Protein AF-A0A6I9ZEI2-F1 (afdb_monomer_lite)

pLDDT: mean 73.48, std 27.02, range [23.67, 98.25]

Foldseek 3Di:
DAAAPQPRDDDDQVPQLFRDDPPPFFQHKHGLVRCVLLVLVQLLLQPFFDDGDDPDDDDDDDDDDDDDDDDDDDDDDDDDDDDDDDDDDDDDDDDDDDDDDDDDDDDDDDDDPDPDPPPDFVSVVSVVDDGDDDSGMTTGHPPSLVVHGDDPVRCVVCVVSVNNCSNDNCPGPVNVVVVVVVVCVVVDPDVVVVVLVVDDPVVSVVVVVVVVVCVVQVVVQVVVCVVVVHDDDPVSVVVSVVVVVVVVCVVVVVPPDDDD

InterPro domains:
  IPR011011 Zinc finger, FYVE/PHD-type [SSF57903] (1-45)
  IPR013083 Zinc finger, RING/FYVE/PHD-type [G3DSA:3.30.40.10] (1-39)
  IPR040204 E3 ubiquitin-protein ligase UBR7 [PTHR13513] (1-252)

Organism: Geospiza fortis (NCBI:txid48883)

Secondary structure (DSSP, 8-state):
-EE-TTT--EE-GGGSSSPPPPTTS-SEEE-HHHHHHSTTHHHHHHHHSPPP---------------------------------------------------------------------HHHHHHTS--PPPSS-EEE-TT-GGGS--SHHHHHHHHHTT-GGGG-SSSSHHHHHHHHHHHHHHH---HHHHHHHHS-HHHHHHHHHHHHHHHHHHHHHHHHHHHHTPPP-HHHHHHHHHHHHHHHHHHHTT------

Sequence (260 aa):
MIQCIVCEDWFHGRHLGAVPPESGDFHEMVCQACMKRCHFLWAYASQLAVPPLTKVSSLEDEGIVLKVEESEEQKKEIKKEGGVEHHDTKEEKQLEQFNEPSTSSGSACPEVVTKSEEPICKLKELQSKPFVKKDTATFWPSNWRSKLCTCEDCLKMYSELEVQFLTDECDTVLAYENKGTSDQETERRDPLMDTLNSMNRVQQVELICEYNDLKTELTDYLRRFADEGTVVKREDIQHFFEEFQSRKRRRTNRMQYYCS

Structure (mmCIF, N/CA/C/O backbone):
data_AF-A0A6I9ZEI2-F1
#
_entry.id   AF-A0A6I9ZEI2-F1
#
loop_
_atom_site.group_PDB
_atom_site.id
_atom_site.type_symbol
_atom_site.label_atom_id
_atom_site.label_alt_id
_atom_site.label_comp_id
_atom_site.label_asym_id
_atom_site.label_entity_id
_atom_site.label_seq_id
_atom_site.pdbx_PDB_ins_code
_atom_site.Cartn_x
_atom_site.Cartn_y
_atom_site.Cartn_z
_atom_site.occupancy
_atom_site.B_iso_or_equiv
_atom_site.auth_seq_id
_atom_site.auth_comp_id
_atom_site.auth_asym_id
_atom_site.auth_atom_id
_atom_site.pdbx_PDB_model_num
ATOM 1 N N . MET A 1 1 ? -9.886 -6.302 -6.731 1.00 89.56 1 MET A N 1
ATOM 2 C CA . MET A 1 1 ? -9.920 -7.121 -5.493 1.00 89.56 1 MET A CA 1
ATOM 3 C C . MET A 1 1 ? -9.250 -6.307 -4.392 1.00 89.56 1 MET A C 1
ATOM 5 O O . MET A 1 1 ? -8.690 -5.272 -4.728 1.00 89.56 1 MET A O 1
ATOM 9 N N . ILE A 1 2 ? -9.345 -6.700 -3.123 1.00 92.00 2 ILE A N 1
ATOM 10 C CA . ILE A 1 2 ? -8.708 -5.987 -1.999 1.00 92.00 2 ILE A CA 1
ATOM 11 C C . ILE A 1 2 ? -7.935 -7.012 -1.167 1.00 92.00 2 ILE A C 1
ATOM 13 O O . ILE A 1 2 ? -8.499 -8.052 -0.824 1.00 92.00 2 ILE A O 1
ATOM 17 N N . GLN A 1 3 ? -6.667 -6.733 -0.873 1.00 94.31 3 GLN A N 1
ATOM 18 C CA . GLN A 1 3 ? -5.805 -7.600 -0.070 1.00 94.31 3 GLN A CA 1
ATOM 19 C C . GLN A 1 3 ? -6.024 -7.359 1.432 1.00 94.31 3 GLN A C 1
ATOM 21 O O . GLN A 1 3 ? -6.269 -6.225 1.846 1.00 94.31 3 GLN A O 1
ATOM 26 N N . CYS A 1 4 ? -5.955 -8.409 2.250 1.00 96.31 4 CYS A N 1
ATOM 27 C CA . CYS A 1 4 ? -5.970 -8.290 3.710 1.00 96.31 4 CYS A CA 1
ATOM 28 C C . CYS A 1 4 ? -4.548 -8.117 4.259 1.00 96.31 4 CYS A C 1
ATOM 30 O O . CYS A 1 4 ? -3.727 -9.016 4.103 1.00 96.31 4 CYS A O 1
ATOM 32 N N . ILE A 1 5 ? -4.279 -7.042 5.002 1.00 96.81 5 ILE A N 1
ATOM 33 C CA . ILE A 1 5 ? -2.935 -6.754 5.550 1.00 96.81 5 ILE A CA 1
ATOM 34 C C . ILE A 1 5 ? -2.489 -7.677 6.706 1.00 96.81 5 ILE A C 1
ATOM 36 O O . ILE A 1 5 ? -1.463 -7.429 7.316 1.00 96.81 5 ILE A O 1
ATOM 40 N N . VAL A 1 6 ? -3.272 -8.703 7.072 1.00 97.25 6 VAL A N 1
ATOM 41 C CA . VAL A 1 6 ? -2.982 -9.617 8.207 1.00 97.25 6 VAL A CA 1
ATOM 42 C C . VAL A 1 6 ? -2.894 -11.095 7.792 1.00 97.25 6 VAL A C 1
ATOM 44 O O . VAL A 1 6 ? -2.462 -11.931 8.585 1.00 97.25 6 VAL A O 1
ATOM 47 N N . CYS A 1 7 ? -3.317 -11.441 6.574 1.00 97.00 7 CYS A N 1
ATOM 48 C CA . CYS A 1 7 ? -3.154 -12.789 6.011 1.00 97.00 7 CYS A CA 1
ATOM 49 C C . CYS A 1 7 ? -2.755 -12.793 4.528 1.00 97.00 7 CYS A C 1
ATOM 51 O O . CYS A 1 7 ? -2.718 -13.855 3.922 1.00 97.00 7 CYS A O 1
ATOM 53 N N . GLU A 1 8 ? -2.512 -11.618 3.937 1.00 95.56 8 GLU A N 1
ATOM 54 C CA . GLU A 1 8 ? -2.118 -11.390 2.537 1.00 95.56 8 GLU A CA 1
ATOM 55 C C . GLU A 1 8 ? -3.081 -11.924 1.454 1.00 95.56 8 GLU A C 1
ATOM 57 O O . GLU A 1 8 ? -2.892 -11.640 0.269 1.00 95.56 8 GLU A O 1
ATOM 62 N N . ASP A 1 9 ? -4.163 -12.608 1.837 1.00 96.88 9 ASP A N 1
ATOM 63 C CA . ASP A 1 9 ? -5.217 -13.094 0.947 1.00 96.88 9 ASP A CA 1
ATOM 64 C C . ASP A 1 9 ? -5.938 -11.967 0.193 1.00 96.88 9 ASP A C 1
ATOM 66 O O . ASP A 1 9 ? -6.203 -10.878 0.719 1.00 96.88 9 ASP A O 1
ATOM 70 N N . TRP A 1 10 ? -6.356 -12.281 -1.035 1.00 95.94 10 TRP A N 1
ATOM 71 C CA . TRP A 1 10 ? -7.082 -11.377 -1.925 1.00 95.94 10 TRP A CA 1
ATOM 72 C C . TRP A 1 10 ? -8.586 -11.655 -1.947 1.00 95.94 10 TRP A C 1
ATOM 74 O O . TRP A 1 10 ? -9.046 -12.729 -2.336 1.00 95.94 10 TRP A O 1
ATOM 84 N N . PHE A 1 11 ? -9.376 -10.636 -1.615 1.00 94.62 11 PHE A N 1
ATOM 85 C CA . PHE A 1 11 ? -10.826 -10.737 -1.495 1.00 94.62 11 PHE A CA 1
ATOM 86 C C . PHE A 1 11 ? -11.571 -9.998 -2.614 1.00 94.62 11 PHE A C 1
ATOM 88 O O . PHE A 1 11 ? -11.205 -8.908 -3.071 1.00 94.62 11 PHE A O 1
ATOM 95 N N . HIS A 1 12 ? -12.704 -10.569 -3.019 1.00 92.81 12 HIS A N 1
ATOM 96 C CA . HIS A 1 12 ? -13.714 -9.863 -3.800 1.00 92.81 12 HIS A CA 1
ATOM 97 C C . HIS A 1 12 ? -14.531 -8.966 -2.864 1.00 92.81 12 HIS A C 1
ATOM 99 O O . HIS A 1 12 ? -15.074 -9.461 -1.881 1.00 92.81 12 HIS A O 1
ATOM 105 N N . GLY A 1 13 ? -14.692 -7.676 -3.188 1.00 88.19 13 GLY A N 1
ATOM 106 C CA . GLY A 1 13 ? -15.391 -6.718 -2.314 1.00 88.19 13 GLY A CA 1
ATOM 107 C C . GLY A 1 13 ? -16.812 -7.143 -1.914 1.00 88.19 13 GLY A C 1
ATOM 108 O O . GLY A 1 13 ? -17.233 -6.909 -0.789 1.00 88.19 13 GLY A O 1
ATOM 109 N N . ARG A 1 14 ? -17.519 -7.874 -2.791 1.00 88.31 14 ARG A N 1
ATOM 110 C CA . ARG A 1 14 ? -18.855 -8.440 -2.514 1.00 88.31 14 ARG A CA 1
ATOM 111 C C . ARG A 1 14 ? -18.879 -9.528 -1.427 1.00 88.31 14 ARG A C 1
ATOM 113 O O . ARG A 1 14 ? -19.959 -9.882 -0.978 1.00 88.31 14 ARG A O 1
ATOM 120 N N . HIS A 1 15 ? -17.730 -10.077 -1.031 1.00 88.25 15 HIS A N 1
ATOM 121 C CA . HIS A 1 15 ? -17.611 -11.162 -0.047 1.00 88.25 15 HIS A CA 1
ATOM 122 C C . HIS A 1 15 ? -16.969 -10.697 1.277 1.00 88.25 15 HIS A C 1
ATOM 124 O O . HIS A 1 15 ? -16.613 -11.526 2.107 1.00 88.25 15 HIS A O 1
ATOM 130 N N . LEU A 1 16 ? -16.815 -9.383 1.491 1.00 89.00 16 LEU A N 1
ATOM 131 C CA . LEU A 1 16 ? -16.208 -8.810 2.704 1.00 89.00 16 LEU A CA 1
ATOM 132 C C . LEU A 1 16 ? -17.199 -8.593 3.866 1.00 89.00 16 LEU A C 1
ATOM 134 O O . LEU A 1 16 ? -16.808 -8.093 4.920 1.00 89.00 16 LEU A O 1
ATOM 138 N N . GLY A 1 17 ? -18.489 -8.891 3.680 1.00 85.81 17 GLY A N 1
ATOM 139 C CA . GLY A 1 17 ? -19.562 -8.591 4.644 1.00 85.81 17 GLY A CA 1
ATOM 140 C C . GLY A 1 17 ? -19.925 -7.100 4.759 1.00 85.81 17 GLY A C 1
ATOM 141 O O . GLY A 1 17 ? -21.005 -6.769 5.232 1.00 85.81 17 GLY A O 1
ATOM 142 N N . ALA A 1 18 ? -19.063 -6.205 4.274 1.00 84.94 18 ALA A N 1
ATOM 143 C CA . ALA A 1 18 ? -19.294 -4.772 4.153 1.00 84.94 18 ALA A CA 1
ATOM 144 C C . ALA A 1 18 ? -18.996 -4.308 2.720 1.00 84.94 18 ALA A C 1
ATOM 146 O O . ALA A 1 18 ? -18.121 -4.859 2.049 1.00 84.94 18 ALA A O 1
ATOM 147 N N . VAL A 1 19 ? -19.706 -3.274 2.262 1.00 85.75 19 VAL A N 1
ATOM 148 C CA . VAL A 1 19 ? -19.366 -2.566 1.021 1.00 85.75 19 VAL A CA 1
ATOM 149 C C . VAL A 1 19 ? -18.095 -1.746 1.287 1.00 85.75 19 VAL A C 1
ATOM 151 O O . VAL A 1 19 ? -18.089 -0.987 2.260 1.00 85.75 19 VAL A O 1
ATOM 154 N N . PRO A 1 20 ? -17.022 -1.883 0.481 1.00 86.12 20 PRO A N 1
ATOM 155 C CA . PRO A 1 20 ? -15.870 -0.992 0.579 1.00 86.12 20 PRO A CA 1
ATOM 156 C C . PRO A 1 20 ? -16.297 0.477 0.423 1.00 86.12 20 PRO A C 1
ATOM 158 O O . PRO A 1 20 ? -17.174 0.743 -0.404 1.00 86.12 20 PRO A O 1
ATOM 161 N N . PRO A 1 21 ? -15.697 1.421 1.171 1.00 84.00 21 PRO A N 1
ATOM 162 C CA . PRO A 1 21 ? -15.853 2.851 0.909 1.00 84.00 21 PRO A CA 1
ATOM 163 C C . PRO A 1 21 ? -15.449 3.218 -0.527 1.00 84.00 21 PRO A C 1
ATOM 165 O O . PRO A 1 21 ? -14.832 2.415 -1.239 1.00 84.00 21 PRO A O 1
ATOM 168 N N . GLU A 1 22 ? -15.793 4.429 -0.963 1.00 76.88 22 GLU A N 1
ATOM 169 C CA . GLU A 1 22 ? -15.389 4.899 -2.289 1.00 76.88 22 GLU A CA 1
ATOM 170 C C . GLU A 1 22 ? -13.866 5.119 -2.365 1.00 76.88 22 GLU A C 1
ATOM 172 O O . GLU A 1 22 ? -13.144 5.148 -1.363 1.00 76.88 22 GLU A O 1
ATOM 177 N N . SER A 1 23 ? -13.341 5.141 -3.592 1.00 65.94 23 SER A N 1
ATOM 178 C CA . SER A 1 23 ? -11.902 5.066 -3.855 1.00 65.94 23 SER A CA 1
ATOM 179 C C . SER A 1 23 ? -11.180 6.353 -3.446 1.00 65.94 23 SER A C 1
ATOM 181 O O . SER A 1 23 ? -11.063 7.282 -4.244 1.00 65.94 23 SER A O 1
ATOM 183 N N . GLY A 1 24 ? -10.689 6.369 -2.207 1.00 68.62 24 GLY A N 1
ATOM 184 C CA . GLY A 1 24 ? -9.906 7.449 -1.603 1.00 68.62 24 GLY A CA 1
ATOM 185 C C . GLY A 1 24 ? -9.933 7.423 -0.069 1.00 68.62 24 GLY A C 1
ATOM 186 O O . GLY A 1 24 ? -8.931 7.744 0.565 1.00 68.62 24 GLY A O 1
ATOM 187 N N . ASP A 1 25 ? -11.044 6.978 0.529 1.00 79.75 25 ASP A N 1
ATOM 188 C CA . ASP A 1 25 ? -11.285 7.129 1.975 1.00 79.75 25 ASP A CA 1
ATOM 189 C C . ASP A 1 25 ? -10.480 6.153 2.851 1.00 79.75 25 ASP A C 1
ATOM 191 O O . ASP A 1 25 ? -10.191 6.440 4.013 1.00 79.75 25 ASP A O 1
ATOM 195 N N . PHE A 1 26 ? -10.117 4.987 2.308 1.00 91.44 26 PHE A N 1
ATOM 196 C CA . PHE A 1 26 ? -9.342 3.951 2.995 1.00 91.44 26 PHE A CA 1
ATOM 197 C C . PHE A 1 26 ? -8.049 3.640 2.244 1.00 91.44 26 PHE A C 1
ATOM 199 O O . PHE A 1 26 ? -7.974 3.781 1.026 1.00 91.44 26 PHE A O 1
ATOM 206 N N . HIS A 1 27 ? -7.028 3.214 2.981 1.00 91.31 27 HIS A N 1
ATOM 207 C CA . HIS A 1 27 ? -5.740 2.777 2.435 1.00 91.31 27 HIS A CA 1
ATOM 208 C C . HIS A 1 27 ? -5.536 1.267 2.612 1.00 91.31 27 HIS A C 1
ATOM 210 O O . HIS A 1 27 ? -4.883 0.633 1.790 1.00 91.31 27 HIS A O 1
ATOM 216 N N . GLU A 1 28 ? -6.123 0.665 3.652 1.00 94.69 28 GLU A N 1
ATOM 217 C CA . GLU A 1 28 ? -5.917 -0.749 3.980 1.00 94.69 28 GLU A CA 1
ATOM 218 C C . GLU A 1 28 ? -7.190 -1.440 4.483 1.00 94.69 28 GLU A C 1
ATOM 220 O O . GLU A 1 28 ? -8.172 -0.799 4.870 1.00 94.69 28 GLU A O 1
ATOM 225 N N . MET A 1 29 ? -7.170 -2.775 4.491 1.00 95.38 29 MET A N 1
ATOM 226 C CA . MET A 1 29 ? -8.297 -3.620 4.880 1.00 95.38 29 MET A CA 1
ATOM 227 C C . MET A 1 29 ? -7.827 -4.808 5.724 1.00 95.38 29 MET A C 1
ATOM 229 O O . MET A 1 29 ? -6.841 -5.469 5.398 1.00 95.38 29 MET A O 1
ATOM 233 N N . VAL A 1 30 ? -8.565 -5.105 6.795 1.00 97.12 30 VAL A N 1
ATOM 234 C CA . VAL A 1 30 ? -8.414 -6.330 7.592 1.00 97.12 30 VAL A CA 1
ATOM 235 C C . VAL A 1 30 ? -9.700 -7.143 7.463 1.00 97.12 30 VAL A C 1
ATOM 237 O O . VAL A 1 30 ? -10.793 -6.653 7.759 1.00 97.12 30 VAL A O 1
ATOM 240 N N . CYS A 1 31 ? -9.587 -8.387 6.994 1.00 96.62 31 CYS A N 1
ATOM 241 C CA . CYS A 1 31 ? -10.743 -9.239 6.725 1.00 96.62 31 CYS A CA 1
ATOM 242 C C . CYS A 1 31 ? -11.425 -9.702 8.027 1.00 96.62 31 CYS A C 1
ATOM 244 O O . CYS A 1 31 ? -10.828 -9.689 9.104 1.00 96.62 31 CYS A O 1
ATOM 246 N N . GLN A 1 32 ? -12.675 -10.163 7.929 1.00 95.38 32 GLN A N 1
ATOM 247 C CA . GLN A 1 32 ? -13.475 -10.633 9.071 1.00 95.38 32 GLN A CA 1
ATOM 248 C C . GLN A 1 32 ? -12.743 -11.686 9.932 1.00 95.38 32 GLN A C 1
ATOM 250 O O . GLN A 1 32 ? -12.794 -11.627 11.160 1.00 95.38 32 GLN A O 1
ATOM 255 N N . ALA A 1 33 ? -12.040 -12.638 9.307 1.00 96.25 33 ALA A N 1
ATOM 256 C CA . ALA A 1 33 ? -11.291 -13.675 10.019 1.00 96.25 33 ALA A CA 1
ATOM 257 C C . ALA A 1 33 ? -10.102 -13.090 10.803 1.00 96.25 33 ALA A C 1
ATOM 259 O O . ALA A 1 33 ? -9.914 -13.401 11.980 1.00 96.25 33 ALA A O 1
ATOM 260 N N . CYS A 1 34 ? -9.350 -12.172 10.194 1.00 97.69 34 CYS A N 1
ATOM 261 C CA . CYS A 1 34 ? -8.245 -11.482 10.852 1.00 97.69 34 CYS A CA 1
ATOM 262 C C . CYS A 1 34 ? -8.720 -10.517 11.947 1.00 97.69 34 CYS A C 1
ATOM 264 O O . CYS A 1 34 ? -8.091 -10.460 12.996 1.00 97.69 34 CYS A O 1
ATOM 266 N N . MET A 1 35 ? -9.865 -9.846 11.787 1.00 96.50 35 MET A N 1
ATOM 267 C CA . MET A 1 35 ? -10.479 -9.049 12.861 1.00 96.50 35 MET A CA 1
ATOM 268 C C . MET A 1 35 ? -10.984 -9.911 14.035 1.00 96.50 35 MET A C 1
ATOM 270 O O . MET A 1 35 ? -11.049 -9.436 15.169 1.00 96.50 35 MET A O 1
ATOM 274 N N . LYS A 1 36 ? -11.328 -11.187 13.804 1.00 95.44 36 LYS A N 1
ATOM 275 C CA . LYS A 1 36 ? -11.617 -12.154 14.880 1.00 95.44 36 LYS A CA 1
ATOM 276 C C . LYS A 1 36 ? -10.344 -12.611 15.599 1.00 95.44 36 LYS A C 1
ATOM 278 O O . LYS A 1 36 ? -10.351 -12.680 16.824 1.00 95.44 36 LYS A O 1
ATOM 283 N N . ARG A 1 37 ? -9.261 -12.875 14.854 1.00 96.81 37 ARG A N 1
ATOM 284 C CA . ARG A 1 37 ? -7.934 -13.264 15.377 1.00 96.81 37 ARG A CA 1
ATOM 285 C C . ARG A 1 37 ? -7.291 -12.130 16.184 1.00 96.81 37 ARG A C 1
ATOM 287 O O . ARG A 1 37 ? -6.998 -12.278 17.365 1.00 96.81 37 ARG A O 1
ATOM 294 N N . CYS A 1 38 ? -7.135 -10.967 15.566 1.00 97.06 38 CYS A N 1
ATOM 295 C CA . CYS A 1 38 ? -6.506 -9.772 16.123 1.00 97.06 38 CYS A CA 1
ATOM 296 C C . CYS A 1 38 ? -7.537 -8.919 16.877 1.00 97.06 38 CYS A C 1
ATOM 298 O O . CYS A 1 38 ? -7.753 -7.748 16.570 1.00 97.06 38 CYS A O 1
ATOM 300 N N . HIS A 1 39 ? -8.200 -9.519 17.870 1.00 95.19 39 HIS A N 1
ATOM 301 C CA . HIS A 1 39 ? -9.385 -8.956 18.530 1.00 95.19 39 HIS A CA 1
ATOM 302 C C . HIS A 1 39 ? -9.175 -7.549 19.135 1.00 95.19 39 HIS A C 1
ATOM 304 O O . HIS A 1 39 ? -10.128 -6.779 19.268 1.00 95.19 39 HIS A O 1
ATOM 310 N N . PHE A 1 40 ? -7.937 -7.174 19.476 1.00 96.00 40 PHE A N 1
ATOM 311 C CA . PHE A 1 40 ? -7.595 -5.825 19.945 1.00 96.00 40 PHE A CA 1
AT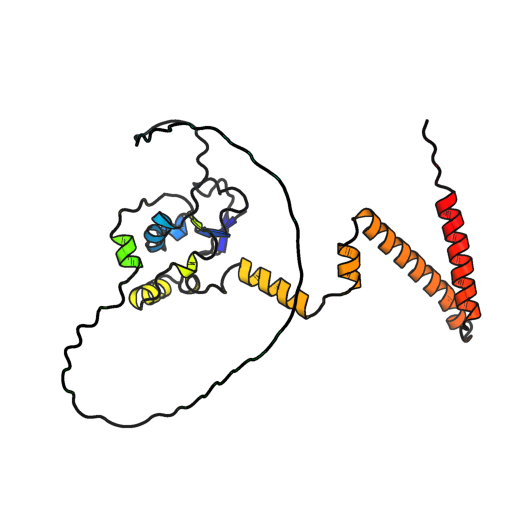OM 312 C C . PHE A 1 40 ? -7.960 -4.717 18.940 1.00 96.00 40 PHE A C 1
ATOM 314 O O . PHE A 1 40 ? -8.248 -3.593 19.354 1.00 96.00 40 PHE A O 1
ATOM 321 N N . LEU A 1 41 ? -7.994 -5.026 17.637 1.00 96.94 41 LEU A N 1
ATOM 322 C CA . LEU A 1 41 ? -8.318 -4.069 16.578 1.00 96.94 41 LEU A CA 1
ATOM 323 C C . LEU A 1 41 ? -9.731 -3.491 16.717 1.00 96.94 41 LEU A C 1
ATOM 325 O O . LEU A 1 41 ? -9.945 -2.355 16.311 1.00 96.94 41 LEU A O 1
ATOM 329 N N . TRP A 1 42 ? -10.680 -4.190 17.350 1.00 95.75 42 TRP A N 1
ATOM 330 C CA . TRP A 1 42 ? -12.035 -3.661 17.565 1.00 95.75 42 TRP A CA 1
ATOM 331 C C . TRP A 1 42 ? -12.075 -2.396 18.433 1.00 95.75 42 TRP A C 1
ATOM 333 O O . TRP A 1 42 ? -12.902 -1.517 18.190 1.00 95.75 42 TRP A O 1
ATOM 343 N N . ALA A 1 43 ? -11.156 -2.265 19.395 1.00 95.38 43 ALA A N 1
ATOM 344 C CA . ALA A 1 43 ? -11.050 -1.064 20.221 1.00 95.38 43 ALA A CA 1
ATOM 345 C C . ALA A 1 43 ? -10.610 0.150 19.378 1.00 95.38 43 ALA A C 1
ATOM 347 O O . ALA A 1 43 ? -11.194 1.227 19.492 1.00 95.38 43 ALA A O 1
ATOM 348 N N . TYR A 1 44 ? -9.651 -0.042 18.466 1.00 96.06 44 TYR A N 1
ATOM 349 C CA . TYR A 1 44 ? -9.200 0.982 17.517 1.00 96.06 44 TYR A CA 1
ATOM 350 C C . TYR A 1 44 ? -10.246 1.288 16.436 1.00 96.06 44 TYR A C 1
ATOM 352 O O . TYR A 1 44 ? -10.510 2.453 16.142 1.00 96.06 44 TYR A O 1
ATOM 360 N N . ALA A 1 45 ? -10.893 0.257 15.884 1.00 94.69 45 ALA A N 1
ATOM 361 C CA . ALA A 1 45 ? -11.892 0.388 14.826 1.00 94.69 45 ALA A CA 1
ATOM 362 C C . ALA A 1 45 ? -13.085 1.262 15.248 1.00 94.69 45 ALA A C 1
ATOM 364 O O . ALA A 1 45 ? -13.645 1.965 14.415 1.00 94.69 45 ALA A O 1
ATOM 365 N N . SER A 1 46 ? -13.425 1.283 16.545 1.00 91.12 46 SER A N 1
ATOM 366 C CA . SER A 1 46 ? -14.486 2.137 17.106 1.00 91.12 46 SER A CA 1
ATOM 367 C C . SER A 1 46 ? -14.300 3.644 16.866 1.00 91.12 46 SER A C 1
ATOM 369 O O . SER A 1 46 ? -15.279 4.383 16.906 1.00 91.12 46 SER A O 1
ATOM 371 N N . GLN A 1 47 ? -13.060 4.094 16.642 1.00 90.62 47 GLN A N 1
ATOM 372 C CA . GLN A 1 47 ? -12.682 5.511 16.535 1.00 90.62 47 GLN A CA 1
ATOM 373 C C . GLN A 1 47 ? -11.872 5.837 15.273 1.00 90.62 47 GLN A C 1
ATOM 375 O O . GLN A 1 47 ? -11.749 7.009 14.930 1.00 90.62 47 GLN A O 1
ATOM 380 N N . LEU A 1 48 ? -11.297 4.830 14.605 1.00 93.12 48 LEU A N 1
ATOM 381 C CA . LEU A 1 48 ? -10.369 5.014 13.484 1.00 93.12 48 LEU A CA 1
ATOM 382 C C . LEU A 1 48 ? -10.810 4.342 12.179 1.00 93.12 48 LEU A C 1
ATOM 384 O O . LEU A 1 48 ? -10.235 4.658 11.144 1.00 93.12 48 LEU A O 1
ATOM 388 N N . ALA A 1 49 ? -11.759 3.400 12.194 1.00 92.81 49 ALA A N 1
ATOM 389 C CA . ALA A 1 49 ? -12.151 2.708 10.966 1.00 92.81 49 ALA A CA 1
ATOM 390 C C . ALA A 1 49 ? -13.011 3.600 10.062 1.00 92.81 49 ALA A C 1
ATOM 392 O O . ALA A 1 49 ? -13.884 4.331 10.532 1.00 92.81 49 ALA A O 1
ATOM 393 N N . VAL A 1 50 ? -12.806 3.477 8.752 1.00 90.50 50 VAL A N 1
ATOM 394 C CA . VAL A 1 50 ? -13.599 4.182 7.741 1.00 90.50 50 VAL A CA 1
ATOM 395 C C . VAL A 1 50 ? -15.020 3.596 7.729 1.00 90.50 50 VAL A C 1
ATOM 397 O O . VAL A 1 50 ? -15.164 2.377 7.571 1.00 90.50 50 VAL A O 1
ATOM 400 N N . PRO A 1 51 ? -16.083 4.407 7.899 1.00 81.25 51 PRO A N 1
ATOM 401 C CA . PRO A 1 51 ? -17.452 3.906 7.855 1.00 81.25 51 PRO A CA 1
ATOM 402 C C . PRO A 1 51 ? -17.779 3.291 6.481 1.00 81.25 51 PRO A C 1
ATOM 404 O O . PRO A 1 51 ? -17.621 3.966 5.465 1.00 81.25 51 PRO A O 1
ATOM 407 N N . PRO A 1 52 ? -18.254 2.033 6.405 1.00 67.25 52 PRO A N 1
ATOM 408 C CA . PRO A 1 52 ? -18.692 1.456 5.139 1.00 67.25 52 PRO A CA 1
ATOM 409 C C . PRO A 1 52 ? -19.995 2.119 4.680 1.00 67.25 52 PRO A C 1
ATOM 411 O O . PRO A 1 52 ? -20.907 2.329 5.484 1.00 67.25 52 PRO A O 1
ATOM 414 N N . LEU A 1 53 ? -20.108 2.406 3.381 1.00 56.72 53 LEU A N 1
ATOM 415 C CA . LEU A 1 53 ? -21.285 3.061 2.807 1.00 56.72 53 LEU A CA 1
ATOM 416 C C . LEU A 1 53 ? -22.521 2.152 2.883 1.00 56.72 53 LEU A C 1
ATOM 418 O O . LEU A 1 53 ? -22.690 1.207 2.106 1.00 56.72 53 LEU A O 1
ATOM 422 N N . THR A 1 54 ? -23.422 2.469 3.810 1.00 46.38 54 THR A N 1
ATOM 423 C CA . THR A 1 54 ? -24.723 1.813 3.963 1.00 46.38 54 THR A CA 1
ATOM 424 C C . THR A 1 54 ? -25.664 2.211 2.827 1.00 46.38 54 THR A C 1
ATOM 426 O O . THR A 1 54 ? -26.419 3.179 2.935 1.00 46.38 54 THR A O 1
ATOM 429 N N . LYS A 1 55 ? -25.673 1.435 1.736 1.00 35.69 55 LYS A N 1
ATOM 430 C CA . LYS A 1 55 ? -26.802 1.460 0.796 1.00 35.69 55 LYS A CA 1
ATOM 431 C C . LYS A 1 55 ? -28.046 0.945 1.517 1.00 35.69 55 LYS A C 1
ATOM 433 O O . LYS A 1 55 ? -28.101 -0.218 1.902 1.00 35.69 55 LYS A O 1
ATOM 438 N N . VAL A 1 56 ? -29.017 1.832 1.718 1.00 36.09 56 VAL A N 1
ATOM 439 C CA . VAL A 1 56 ? -30.251 1.540 2.454 1.00 36.09 56 VAL A CA 1
ATOM 440 C C . VAL A 1 56 ? -31.105 0.534 1.682 1.00 36.09 56 VAL A C 1
ATOM 442 O O . VAL A 1 56 ? -31.586 0.831 0.590 1.00 36.09 56 VAL A O 1
ATOM 445 N N . SER A 1 57 ? -31.351 -0.629 2.284 1.00 30.27 57 SER A N 1
ATOM 446 C CA . SER A 1 57 ? -32.443 -1.522 1.895 1.00 30.27 57 SER A CA 1
ATOM 447 C C . SER A 1 57 ? -32.949 -2.301 3.114 1.00 30.27 57 SER A C 1
ATOM 449 O O . SER A 1 57 ? -32.378 -3.331 3.461 1.00 30.27 57 SER A O 1
ATOM 451 N N . SER A 1 58 ? -34.040 -1.794 3.696 1.00 32.03 58 SER A N 1
ATOM 452 C CA . SER A 1 58 ? -34.849 -2.370 4.786 1.00 32.03 58 SER A CA 1
ATOM 453 C C . SER A 1 58 ? -34.240 -2.429 6.198 1.00 32.03 58 SER A C 1
ATOM 455 O O . SER A 1 58 ? -33.251 -3.111 6.430 1.00 32.03 58 SER A O 1
ATOM 457 N N . LEU A 1 59 ? -34.907 -1.690 7.098 1.00 39.59 59 LEU A N 1
ATOM 458 C CA . LEU A 1 59 ? -35.481 -2.075 8.407 1.00 39.59 59 LEU A CA 1
ATOM 459 C C . LEU A 1 59 ? -34.937 -3.344 9.109 1.00 39.59 59 LEU A C 1
ATOM 461 O O . LEU A 1 59 ? -34.754 -4.372 8.464 1.00 39.59 59 LEU A O 1
ATOM 465 N N . GLU A 1 60 ? -34.806 -3.389 10.438 1.00 39.81 60 GLU A N 1
ATOM 466 C CA . GLU A 1 60 ? -35.080 -2.368 11.480 1.00 39.81 60 GLU A CA 1
ATOM 467 C C . GLU A 1 60 ? -33.875 -1.371 11.632 1.00 39.81 60 GLU A C 1
ATOM 469 O O . GLU A 1 60 ? -33.204 -1.132 10.629 1.00 39.81 60 GLU A O 1
ATOM 474 N N . ASP A 1 61 ? -33.525 -0.650 12.713 1.00 33.81 61 ASP A N 1
ATOM 475 C CA . ASP A 1 61 ? -33.931 -0.575 14.135 1.00 33.81 61 ASP A CA 1
ATOM 476 C C . ASP A 1 61 ? -33.573 0.818 14.737 1.00 33.81 61 ASP A C 1
ATOM 478 O O . ASP A 1 61 ? -32.935 1.644 14.076 1.00 33.81 61 ASP A O 1
ATOM 482 N N . GLU A 1 62 ? -33.985 1.093 15.979 1.00 38.06 62 GLU A N 1
ATOM 483 C CA . GLU A 1 62 ? -33.754 2.345 16.732 1.00 38.06 62 GLU A CA 1
ATOM 484 C C . GLU A 1 62 ? -32.261 2.607 17.066 1.00 38.06 62 GLU A C 1
ATOM 486 O O . GLU A 1 62 ? -31.481 1.688 17.301 1.00 38.06 62 GLU A O 1
ATOM 491 N N . GLY A 1 63 ? -31.777 3.847 17.205 1.00 28.50 63 GLY A N 1
ATOM 492 C CA . GLY A 1 63 ? -32.434 5.146 17.026 1.00 28.50 63 GLY A CA 1
ATOM 493 C C . GLY A 1 63 ? -31.685 6.265 17.775 1.00 28.50 63 GLY A C 1
ATOM 494 O O . GLY A 1 63 ? -31.187 6.043 18.875 1.00 28.50 63 GLY A O 1
ATOM 495 N N . ILE A 1 64 ? -31.588 7.467 17.190 1.00 30.44 64 ILE A N 1
ATOM 496 C CA . ILE A 1 64 ? -31.303 8.757 17.861 1.00 30.44 64 ILE A CA 1
ATOM 497 C C . ILE A 1 64 ? -31.725 9.880 16.904 1.00 30.44 64 ILE A C 1
ATOM 499 O O . ILE A 1 64 ? -31.328 9.901 15.740 1.00 30.44 64 ILE A O 1
ATOM 503 N N . VAL A 1 65 ? -32.529 10.825 17.393 1.00 30.20 65 VAL A N 1
ATOM 504 C CA . VAL A 1 65 ? -32.981 11.990 16.619 1.00 30.20 65 VAL A CA 1
ATOM 505 C C . VAL A 1 65 ? -32.081 13.181 16.927 1.00 30.20 65 VAL A C 1
ATOM 507 O O . VAL A 1 65 ? -32.006 13.612 18.077 1.00 30.20 65 VAL A O 1
ATOM 510 N N . LEU A 1 66 ? -31.462 13.765 15.900 1.00 26.44 66 LEU A N 1
ATOM 511 C CA . LEU A 1 66 ? -30.906 15.115 15.974 1.00 26.44 66 LEU A CA 1
ATOM 512 C C . LEU A 1 66 ? -31.522 16.008 14.898 1.00 26.44 66 LEU A C 1
ATOM 514 O O . LEU A 1 66 ? -31.741 15.611 13.756 1.00 26.44 66 LEU A O 1
ATOM 518 N N . LYS A 1 67 ? -31.870 17.215 15.336 1.00 25.27 67 LYS A N 1
ATOM 519 C CA . LYS A 1 67 ? -32.714 18.173 14.632 1.00 25.27 67 LYS A CA 1
ATOM 520 C C . LYS A 1 67 ? -31.850 19.026 13.703 1.00 25.27 67 LYS A C 1
ATOM 522 O O . LYS A 1 67 ? -30.978 19.743 14.183 1.00 25.27 67 LYS A O 1
ATOM 527 N N . VAL A 1 68 ? -32.102 18.963 12.397 1.00 25.34 68 VAL A N 1
ATOM 528 C CA . VAL A 1 68 ? -31.515 19.911 11.440 1.00 25.34 68 VAL A CA 1
ATOM 529 C C . VAL A 1 68 ? -32.310 21.212 11.513 1.00 25.34 68 VAL A C 1
ATOM 531 O O . VAL A 1 68 ? -33.527 21.200 11.334 1.00 25.34 68 VAL A O 1
ATOM 534 N N . GLU A 1 69 ? -31.625 22.323 11.770 1.00 26.05 69 GLU A N 1
ATOM 535 C CA . GLU A 1 69 ? -32.137 23.661 11.479 1.00 26.05 69 GLU A CA 1
ATOM 536 C C . GLU A 1 69 ? -31.332 24.229 10.307 1.00 26.05 69 GLU A C 1
ATOM 538 O O . GLU A 1 69 ? -30.102 24.184 10.286 1.00 26.05 69 GLU A O 1
ATOM 543 N N . GLU A 1 70 ? -32.062 24.666 9.289 1.00 24.80 70 GLU A N 1
ATOM 544 C CA . GLU A 1 70 ? -31.561 25.077 7.981 1.00 24.80 70 GLU A CA 1
ATOM 545 C C . GLU A 1 70 ? -31.224 26.575 7.989 1.00 24.80 70 GLU A C 1
ATOM 547 O O . GLU A 1 70 ? -31.927 27.379 8.606 1.00 24.80 70 GLU A O 1
ATOM 552 N N . SER A 1 71 ? -30.136 26.975 7.331 1.00 25.44 71 SER A N 1
ATOM 553 C CA . SER A 1 71 ? -29.781 28.385 7.117 1.00 25.44 71 SER A CA 1
ATOM 554 C C . SER A 1 71 ? -28.876 28.516 5.894 1.00 25.44 71 SER A C 1
ATOM 556 O O . SER A 1 71 ? -27.898 27.783 5.757 1.00 25.44 71 SER A O 1
ATOM 558 N N . GLU A 1 72 ? -29.250 29.417 4.988 1.00 27.77 72 GLU A N 1
ATOM 559 C CA . GLU A 1 72 ? -28.765 29.445 3.604 1.00 27.77 72 GLU A CA 1
ATOM 560 C C . GLU A 1 72 ? -27.447 30.217 3.383 1.00 27.77 72 GLU A C 1
ATOM 562 O O . GLU A 1 72 ? -26.860 30.822 4.282 1.00 27.77 72 GLU A O 1
ATOM 567 N N . GLU A 1 73 ? -26.990 30.173 2.128 1.00 27.14 73 GLU A N 1
ATOM 568 C CA . GLU A 1 73 ? -25.770 30.776 1.593 1.00 27.14 73 GLU A CA 1
ATOM 569 C C . GLU A 1 73 ? -25.558 32.268 1.924 1.00 27.14 73 GLU A C 1
ATOM 571 O O . GLU A 1 73 ? -26.492 33.072 1.971 1.00 27.14 73 GLU A O 1
ATOM 576 N N . GLN A 1 74 ? -24.288 32.700 1.887 1.00 27.09 74 GLN A N 1
ATOM 577 C CA . GLN A 1 74 ? -23.984 33.995 1.267 1.00 27.09 74 GLN A CA 1
ATOM 578 C C . GLN A 1 74 ? -22.579 34.063 0.645 1.00 27.09 74 GLN A C 1
ATOM 580 O O . GLN A 1 74 ? -21.562 33.956 1.326 1.00 27.09 74 GLN A O 1
ATOM 585 N N . LYS A 1 75 ? -22.525 34.288 -0.674 1.00 26.84 75 LYS A N 1
ATOM 586 C CA . LYS A 1 75 ? -21.286 34.519 -1.440 1.00 26.84 75 LYS A CA 1
ATOM 587 C C . LYS A 1 75 ? -20.799 35.962 -1.293 1.00 26.84 75 LYS A C 1
ATOM 589 O O . LYS A 1 75 ? -21.597 36.884 -1.454 1.00 26.84 75 LYS A O 1
ATOM 594 N N . LYS A 1 76 ? -19.480 36.162 -1.174 1.00 25.14 76 LYS A N 1
ATOM 595 C CA . LYS A 1 76 ? -18.784 37.374 -1.652 1.00 25.14 76 LYS A CA 1
ATOM 596 C C . LYS A 1 76 ? -17.414 37.030 -2.239 1.00 25.14 76 LYS A C 1
ATOM 598 O O . LYS A 1 76 ? -16.624 36.333 -1.615 1.00 25.14 76 LYS A O 1
ATOM 603 N N . GLU A 1 77 ? -17.145 37.565 -3.425 1.00 24.34 77 GLU A N 1
ATOM 604 C CA . GLU A 1 77 ? -15.833 37.580 -4.082 1.00 24.34 77 GLU A CA 1
ATOM 605 C C . GLU A 1 77 ? -15.138 38.952 -3.904 1.00 24.34 77 GLU A C 1
ATOM 607 O O . GLU A 1 77 ? -15.798 39.927 -3.540 1.00 24.34 77 GLU A O 1
ATOM 612 N N . ILE A 1 78 ? -13.851 39.023 -4.297 1.00 29.08 78 ILE A N 1
ATOM 613 C CA . ILE A 1 78 ? -13.202 40.044 -5.174 1.00 29.08 78 ILE A CA 1
ATOM 614 C C . ILE A 1 78 ? -11.810 40.523 -4.676 1.00 29.08 78 ILE A C 1
ATOM 616 O O . ILE A 1 78 ? -11.727 41.291 -3.728 1.00 29.08 78 ILE A O 1
ATOM 620 N N . LYS A 1 79 ? -10.770 40.180 -5.474 1.00 26.25 79 LYS A N 1
ATOM 621 C CA . LYS A 1 79 ? -9.396 40.767 -5.624 1.00 26.25 79 LYS A CA 1
ATOM 622 C C . LYS A 1 79 ? -8.457 40.743 -4.389 1.00 26.25 79 LYS A C 1
ATOM 624 O O . LYS A 1 79 ? -8.927 40.838 -3.270 1.00 26.25 79 LYS A O 1
ATOM 629 N N . LYS A 1 80 ? -7.134 40.489 -4.466 1.00 24.34 80 LYS A N 1
ATOM 630 C CA . LYS A 1 80 ? -5.996 40.681 -5.426 1.00 24.34 80 LYS A CA 1
ATOM 631 C C . LYS A 1 80 ? -5.140 41.945 -5.181 1.00 24.34 80 LYS A C 1
ATOM 633 O O . LYS A 1 80 ? -5.690 42.980 -4.841 1.00 24.34 80 LYS A O 1
ATOM 638 N N . GLU A 1 81 ? -3.833 41.797 -5.484 1.00 24.91 81 GLU A N 1
ATOM 639 C CA . GLU A 1 81 ? -2.691 42.745 -5.344 1.00 24.91 81 GLU A CA 1
ATOM 640 C C . GLU A 1 81 ? -2.109 42.841 -3.907 1.00 24.91 81 GLU A C 1
ATOM 642 O O . GLU A 1 81 ? -2.872 42.823 -2.950 1.00 24.91 81 GLU A O 1
ATOM 647 N N . GLY A 1 82 ? -0.783 42.896 -3.656 1.00 23.77 82 GLY A N 1
ATOM 648 C CA . GLY A 1 82 ? 0.405 42.677 -4.515 1.00 23.77 82 GLY A CA 1
ATOM 649 C C . GLY A 1 82 ? 1.755 43.030 -3.820 1.00 23.77 82 GLY A C 1
ATOM 650 O O . GLY A 1 82 ? 1.783 43.951 -3.013 1.00 23.77 82 GLY A O 1
ATOM 651 N N . GLY A 1 83 ? 2.865 42.338 -4.151 1.00 23.67 83 GLY A N 1
ATOM 652 C CA . GLY A 1 83 ? 4.268 42.629 -3.724 1.00 23.67 83 GLY A CA 1
ATOM 653 C C . GLY A 1 83 ? 4.954 41.510 -2.877 1.00 23.67 83 GLY A C 1
ATOM 654 O O . GLY A 1 83 ? 4.224 40.866 -2.132 1.00 23.67 83 GLY A O 1
ATOM 655 N N . VAL A 1 84 ? 6.251 41.095 -2.937 1.00 25.19 84 VAL A N 1
ATOM 656 C CA . VAL A 1 84 ? 7.571 41.606 -3.461 1.00 25.19 84 VAL A CA 1
ATOM 657 C C . VAL A 1 84 ? 8.367 42.407 -2.389 1.00 25.19 84 VAL A C 1
ATOM 659 O O . VAL A 1 84 ? 7.891 43.484 -2.051 1.00 25.19 84 VAL A O 1
ATOM 662 N N . GLU A 1 85 ? 9.531 42.040 -1.786 1.00 25.62 85 GLU A N 1
ATOM 663 C CA . GLU A 1 85 ? 10.488 40.867 -1.721 1.00 25.62 85 GLU A CA 1
ATOM 664 C C . GLU A 1 85 ? 11.205 40.870 -0.306 1.00 25.62 85 GLU A C 1
ATOM 666 O O . GLU A 1 85 ? 10.620 41.471 0.590 1.00 25.62 85 GLU A O 1
ATOM 671 N N . HIS A 1 86 ? 12.389 40.318 0.088 1.00 27.14 86 HIS A N 1
ATOM 672 C CA . HIS A 1 86 ? 13.533 39.526 -0.465 1.00 27.14 86 HIS A CA 1
ATOM 673 C C . HIS A 1 86 ? 14.408 38.917 0.698 1.00 27.14 86 HIS A C 1
ATOM 675 O O . HIS A 1 86 ? 14.493 39.566 1.736 1.00 27.14 86 HIS A O 1
ATOM 681 N N . HIS A 1 87 ? 15.156 37.801 0.491 1.00 26.08 87 HIS A N 1
ATOM 682 C CA . HIS A 1 87 ? 16.267 37.243 1.352 1.00 26.08 87 HIS A CA 1
ATOM 683 C C . HIS A 1 87 ? 15.955 36.863 2.837 1.00 26.08 87 HIS A C 1
ATOM 685 O O . HIS A 1 87 ? 14.879 37.178 3.328 1.00 26.08 87 HIS A O 1
ATOM 691 N N . ASP A 1 88 ? 16.777 36.156 3.648 1.00 27.03 88 ASP A N 1
ATOM 692 C CA . ASP A 1 88 ? 18.081 35.419 3.570 1.00 27.03 88 ASP A CA 1
ATOM 693 C C . ASP A 1 88 ? 17.995 34.281 4.651 1.00 27.03 88 ASP A C 1
ATOM 695 O O . ASP A 1 88 ? 17.505 34.554 5.742 1.00 27.03 88 ASP A O 1
ATOM 699 N N . THR A 1 89 ? 18.213 32.976 4.402 1.00 24.69 89 THR A N 1
ATOM 700 C CA . THR A 1 89 ? 19.490 32.204 4.320 1.00 24.69 89 THR A CA 1
ATOM 701 C C . THR A 1 89 ? 20.100 31.713 5.660 1.00 24.69 89 THR A C 1
ATOM 703 O O . THR A 1 89 ? 20.343 32.510 6.559 1.00 24.69 89 THR A O 1
ATOM 706 N N . LYS A 1 90 ? 20.501 30.416 5.689 1.00 27.64 90 LYS A N 1
ATOM 707 C CA . LYS A 1 90 ? 21.427 29.724 6.642 1.00 27.64 90 LYS A CA 1
ATOM 708 C C . LYS A 1 90 ? 20.938 29.462 8.092 1.00 27.64 90 LYS A C 1
ATOM 710 O O . LYS A 1 90 ? 20.062 30.154 8.586 1.00 27.64 90 LYS A O 1
ATOM 715 N N . GLU A 1 91 ? 21.439 28.456 8.831 1.00 25.84 91 GLU A N 1
ATOM 716 C CA . GLU A 1 91 ? 22.417 27.380 8.528 1.00 25.84 91 GLU A CA 1
ATOM 717 C C . GLU A 1 91 ? 22.083 26.067 9.286 1.00 25.84 91 GLU A C 1
ATOM 719 O O . GLU A 1 91 ? 21.271 26.057 10.209 1.00 25.84 91 GLU A O 1
ATOM 724 N N . GLU A 1 92 ? 22.727 24.960 8.906 1.00 27.81 92 GLU A N 1
ATOM 725 C CA . GLU A 1 92 ? 22.597 23.631 9.522 1.00 27.81 92 GLU A CA 1
ATOM 726 C C . GLU A 1 92 ? 23.378 23.496 10.844 1.00 27.81 92 GLU A C 1
ATOM 728 O O . GLU A 1 92 ? 24.394 24.166 11.046 1.00 27.81 92 GLU A O 1
ATOM 733 N N . LYS A 1 93 ? 23.030 22.493 11.672 1.00 26.77 93 LYS A N 1
ATOM 734 C CA . LYS A 1 93 ? 24.073 21.729 12.380 1.00 26.77 93 LYS A CA 1
ATOM 735 C C . LYS A 1 93 ? 23.668 20.304 12.777 1.00 26.77 93 LYS A C 1
ATOM 737 O O . LYS A 1 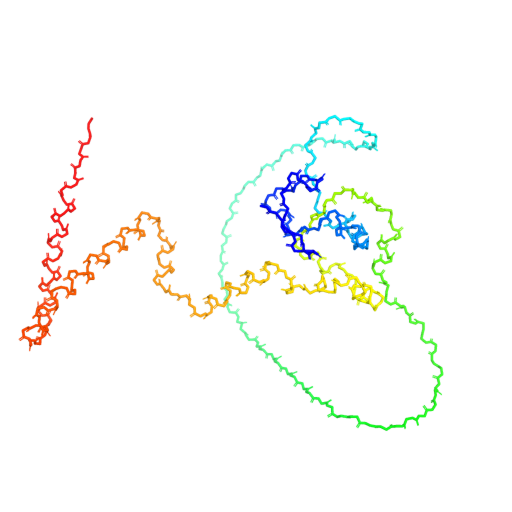93 ? 22.795 20.105 13.615 1.00 26.77 93 LYS A O 1
ATOM 742 N N . GLN A 1 94 ? 24.386 19.323 12.234 1.00 27.14 94 GLN A N 1
ATOM 743 C CA . GLN A 1 94 ? 24.479 17.968 12.787 1.00 27.14 94 GLN A CA 1
ATOM 744 C C . GLN A 1 94 ? 25.398 17.949 14.019 1.00 27.14 94 GLN A C 1
ATOM 746 O O . GLN A 1 94 ? 26.311 18.774 14.115 1.00 27.14 94 GLN A O 1
ATOM 751 N N . LEU A 1 95 ? 25.235 16.951 14.894 1.00 25.22 95 LEU A N 1
ATOM 752 C CA . LEU A 1 95 ? 26.357 16.299 15.585 1.00 25.22 95 LEU A CA 1
ATOM 753 C C . LEU A 1 95 ? 25.893 14.997 16.251 1.00 25.22 95 LEU A C 1
ATOM 755 O O . LEU A 1 95 ? 25.162 15.017 17.238 1.00 25.22 95 LEU A O 1
ATOM 759 N N . GLU A 1 96 ? 26.347 13.867 15.716 1.00 27.30 96 GLU A N 1
ATOM 760 C CA . GLU A 1 96 ? 26.359 12.595 16.440 1.00 27.30 96 GLU A CA 1
ATOM 761 C C . GLU A 1 96 ? 27.475 12.615 17.494 1.00 27.30 96 GLU A C 1
ATOM 763 O O . GLU A 1 96 ? 28.532 13.205 17.255 1.00 27.30 96 GLU A O 1
ATOM 768 N N . GLN A 1 97 ? 27.327 11.866 18.593 1.00 27.95 97 GLN A N 1
ATOM 769 C CA . GLN A 1 97 ? 28.498 11.187 19.147 1.00 27.95 97 GLN A CA 1
ATOM 770 C C . GLN A 1 97 ? 28.151 9.850 19.813 1.00 27.95 97 GLN A C 1
ATOM 772 O O . GLN A 1 97 ? 27.320 9.761 20.712 1.00 27.95 97 GLN A O 1
ATOM 777 N N . PHE A 1 98 ? 28.841 8.814 19.348 1.00 23.83 98 PHE A N 1
ATOM 778 C CA . PHE A 1 98 ? 28.820 7.439 19.839 1.00 23.83 98 PHE A CA 1
ATOM 779 C C . PHE A 1 98 ? 29.750 7.296 21.057 1.00 23.83 98 PHE A C 1
ATOM 781 O O . PHE A 1 98 ? 30.819 7.905 21.043 1.00 23.83 98 PHE A O 1
ATOM 788 N N . ASN A 1 99 ? 29.400 6.484 22.068 1.00 29.08 99 ASN A N 1
ATOM 789 C CA . ASN A 1 99 ? 30.371 5.857 22.986 1.00 29.08 99 ASN A CA 1
ATOM 790 C C . ASN A 1 99 ? 29.741 4.783 23.900 1.00 29.08 99 ASN A C 1
ATOM 792 O O . ASN A 1 99 ? 28.884 5.071 24.730 1.00 29.08 99 ASN A O 1
ATOM 796 N N . GLU A 1 100 ? 30.278 3.570 23.798 1.00 31.14 100 GLU A N 1
ATOM 797 C CA . GLU A 1 100 ? 30.271 2.481 24.791 1.00 31.14 100 GLU A CA 1
ATOM 798 C C . GLU A 1 100 ? 31.746 2.276 25.242 1.00 31.14 100 GLU A C 1
ATOM 800 O O . GLU A 1 100 ? 32.628 2.701 24.486 1.00 31.14 100 GLU A O 1
ATOM 805 N N . PRO A 1 101 ? 32.086 1.677 26.415 1.00 36.47 101 PRO A N 1
ATOM 806 C CA . PRO A 1 101 ? 31.535 0.399 26.887 1.00 36.47 101 PRO A CA 1
ATOM 807 C C . PRO A 1 101 ? 31.360 0.237 28.419 1.00 36.47 101 PRO A C 1
ATOM 809 O O . PRO A 1 101 ? 31.533 1.157 29.215 1.00 36.47 101 PRO A O 1
ATOM 812 N N . SER A 1 102 ? 30.995 -0.981 28.829 1.00 30.53 102 SER A N 1
ATOM 813 C CA . SER A 1 102 ? 30.605 -1.384 30.190 1.00 30.53 102 SER A CA 1
ATOM 814 C C . SER A 1 102 ? 31.777 -1.651 31.160 1.00 30.53 102 SER A C 1
ATOM 816 O O . SER A 1 102 ? 32.888 -1.952 30.729 1.00 30.53 102 SER A O 1
ATOM 818 N N . THR A 1 103 ? 31.512 -1.671 32.483 1.00 25.48 103 THR A N 1
ATOM 819 C CA . THR A 1 103 ? 31.653 -2.864 33.378 1.00 25.48 103 THR A CA 1
ATOM 820 C C . THR A 1 103 ? 31.538 -2.555 34.893 1.00 25.48 103 THR A C 1
ATOM 822 O O . THR A 1 103 ? 31.865 -1.470 35.358 1.00 25.48 103 THR A O 1
ATOM 825 N N . SER A 1 104 ? 31.192 -3.600 35.668 1.00 32.50 104 SER A N 1
ATOM 826 C CA . SER A 1 104 ? 31.473 -3.835 37.108 1.00 32.50 104 SER A CA 1
ATOM 827 C C . SER A 1 104 ? 30.522 -3.336 38.230 1.00 32.50 104 SER A C 1
ATOM 829 O O . SER A 1 104 ? 30.244 -2.159 38.412 1.00 32.50 104 SER A O 1
ATOM 831 N N . SER A 1 105 ? 30.080 -4.326 39.020 1.00 34.06 105 SER A N 1
ATOM 832 C CA . SER A 1 105 ? 29.700 -4.372 40.448 1.00 34.06 105 SER A CA 1
ATOM 833 C C . SER A 1 105 ? 29.277 -3.112 41.232 1.00 34.06 105 SER A C 1
ATOM 835 O O . SER A 1 105 ? 30.091 -2.466 41.881 1.00 34.06 105 SER A O 1
ATOM 837 N N . GLY A 1 106 ? 27.959 -2.955 41.395 1.00 30.23 106 GLY A N 1
ATOM 838 C CA . GLY A 1 106 ? 27.262 -3.333 42.641 1.00 30.23 106 GLY A CA 1
ATOM 839 C C . GLY A 1 106 ? 27.528 -2.573 43.957 1.00 30.23 106 GLY A C 1
ATOM 840 O O . GLY A 1 106 ? 28.557 -2.751 44.606 1.00 30.23 106 GLY A O 1
ATOM 841 N N . SER A 1 107 ? 26.488 -1.896 44.463 1.00 33.31 107 SER A N 1
ATOM 842 C CA . SER A 1 107 ? 26.195 -1.731 45.903 1.00 33.31 107 SER A CA 1
ATOM 843 C C . SER A 1 107 ? 24.717 -1.370 46.135 1.00 33.31 107 SER A C 1
ATOM 845 O O . SER A 1 107 ? 23.977 -1.152 45.179 1.00 33.31 107 SER A O 1
ATOM 847 N N . ALA A 1 108 ? 24.274 -1.411 47.396 1.00 29.75 108 ALA A N 1
ATOM 848 C CA . ALA A 1 108 ? 22.863 -1.426 47.794 1.00 29.75 108 ALA A CA 1
ATOM 849 C C . ALA A 1 108 ? 22.076 -0.112 47.575 1.00 29.75 108 ALA A C 1
ATOM 851 O O . ALA A 1 108 ? 22.642 0.970 47.429 1.00 29.75 108 ALA A O 1
ATOM 852 N N . CYS A 1 109 ? 20.746 -0.248 47.606 1.00 31.22 109 CYS A N 1
ATOM 853 C CA . CYS A 1 109 ? 19.738 0.806 47.460 1.00 31.22 109 CYS A CA 1
ATOM 854 C C . CYS A 1 109 ? 19.867 1.935 48.504 1.00 31.22 109 CYS A C 1
ATOM 856 O O . CYS A 1 109 ? 20.342 1.715 49.621 1.00 31.22 109 CYS A O 1
ATOM 858 N N . PRO A 1 110 ? 19.294 3.108 48.199 1.00 33.84 110 PRO A N 1
ATOM 859 C CA . PRO A 1 110 ? 18.157 3.571 49.006 1.00 33.84 110 PRO A CA 1
ATOM 860 C C . PRO A 1 110 ? 16.832 3.532 48.238 1.00 33.84 110 PRO A C 1
ATOM 862 O O . PRO A 1 110 ? 16.801 3.742 47.028 1.00 33.84 110 PRO A O 1
ATOM 865 N N . GLU A 1 111 ? 15.723 3.319 48.947 1.00 42.50 111 GLU A N 1
ATOM 866 C CA . GLU A 1 111 ? 14.390 3.570 48.393 1.00 42.50 111 GLU A CA 1
ATOM 867 C C . GLU A 1 111 ? 14.194 5.073 48.155 1.00 42.50 111 GLU A C 1
ATOM 869 O O . GLU A 1 111 ? 14.300 5.879 49.081 1.00 42.50 111 GLU A O 1
ATOM 874 N N . VAL A 1 112 ? 13.834 5.449 46.929 1.00 35.41 112 VAL A N 1
ATOM 875 C CA . VAL A 1 112 ? 13.197 6.738 46.650 1.00 35.41 112 VAL A CA 1
ATOM 876 C C . VAL A 1 112 ? 11.795 6.437 46.150 1.00 35.41 112 VAL A C 1
ATOM 878 O O . VAL A 1 112 ? 11.621 5.861 45.079 1.00 35.41 112 VAL A O 1
ATOM 881 N N . VAL A 1 113 ? 10.784 6.831 46.926 1.00 45.12 113 VAL A N 1
ATOM 882 C CA . VAL A 1 113 ? 9.371 6.690 46.547 1.00 45.12 113 VAL A CA 1
ATOM 883 C C . VAL A 1 113 ? 9.017 7.763 45.512 1.00 45.12 113 VAL A C 1
ATOM 885 O O . VAL A 1 113 ? 8.306 8.729 45.789 1.00 45.12 113 VAL A O 1
ATOM 888 N N . THR A 1 114 ? 9.526 7.609 44.290 1.00 33.97 114 THR A N 1
ATOM 889 C CA . THR A 1 114 ? 8.947 8.269 43.119 1.00 33.97 114 THR A CA 1
ATOM 890 C C . THR A 1 114 ? 7.664 7.545 42.758 1.00 33.97 114 THR A C 1
ATOM 892 O O . THR A 1 114 ? 7.694 6.402 42.306 1.00 33.97 114 THR A O 1
ATOM 895 N N . LYS A 1 115 ? 6.529 8.222 42.939 1.00 42.72 115 LYS A N 1
ATOM 896 C CA . LYS A 1 115 ? 5.236 7.776 42.423 1.00 42.72 115 LYS A CA 1
ATOM 897 C C . LYS A 1 115 ? 5.254 7.906 40.896 1.00 42.72 115 LYS A C 1
ATOM 899 O O . LYS A 1 115 ? 4.842 8.929 40.360 1.00 42.72 115 LYS A O 1
ATOM 904 N N . SER A 1 116 ? 5.793 6.897 40.218 1.00 40.03 116 SER A N 1
ATOM 905 C CA . SER A 1 116 ? 5.785 6.804 38.762 1.00 40.03 116 SER A CA 1
ATOM 906 C C . SER A 1 116 ? 4.344 6.762 38.268 1.00 40.03 116 SER A C 1
ATOM 908 O O . SER A 1 116 ? 3.612 5.814 38.555 1.00 40.03 116 SER A O 1
ATOM 910 N N . GLU A 1 117 ? 3.934 7.784 37.524 1.00 56.75 117 GLU A N 1
ATOM 911 C CA . GLU A 1 117 ? 2.730 7.699 36.707 1.00 56.75 117 GLU A CA 1
ATOM 912 C C . GLU A 1 117 ? 3.053 6.751 35.549 1.00 56.75 117 GLU A C 1
ATOM 914 O O . GLU A 1 117 ? 3.780 7.104 34.621 1.00 56.75 117 GLU A O 1
ATOM 919 N N . GLU A 1 118 ? 2.611 5.496 35.678 1.00 61.09 118 GLU A N 1
ATOM 920 C CA . GLU A 1 118 ? 2.855 4.451 34.684 1.00 61.09 118 GLU A CA 1
ATOM 921 C C . GLU A 1 118 ? 2.351 4.904 33.302 1.00 61.09 118 GLU A C 1
ATOM 923 O O . GLU A 1 118 ? 1.269 5.497 33.215 1.00 61.09 118 GLU A O 1
ATOM 928 N N . PRO A 1 119 ? 3.090 4.632 32.208 1.00 71.81 119 PRO A N 1
ATOM 929 C CA . PRO A 1 119 ? 2.697 5.066 30.872 1.00 71.81 119 PRO A CA 1
ATOM 930 C C . PRO A 1 119 ? 1.357 4.430 30.480 1.00 71.81 119 PRO A C 1
ATOM 932 O O . PRO A 1 119 ? 1.275 3.238 30.170 1.00 71.81 119 PRO A O 1
ATOM 935 N N . ILE A 1 120 ? 0.293 5.239 30.515 1.00 88.19 120 ILE A N 1
ATOM 936 C CA . ILE A 1 120 ? -1.088 4.768 30.384 1.00 88.19 120 ILE A CA 1
ATOM 937 C C . ILE A 1 120 ? -1.266 4.049 29.046 1.00 88.19 120 ILE A C 1
ATOM 939 O O . ILE A 1 120 ? -1.161 4.633 27.966 1.00 88.19 120 ILE A O 1
ATOM 943 N N . CYS A 1 121 ? -1.566 2.754 29.122 1.00 95.19 121 CYS A N 1
ATOM 944 C CA . CYS A 1 121 ? -1.772 1.925 27.947 1.00 95.19 121 CYS A CA 1
ATOM 945 C C . CYS A 1 121 ? -3.032 2.369 27.188 1.00 95.19 121 CYS A C 1
ATOM 947 O O . CYS A 1 121 ? -4.159 2.042 27.568 1.00 95.19 121 CYS A O 1
ATOM 949 N N . LYS A 1 122 ? -2.828 3.058 26.063 1.00 95.25 122 LYS A N 1
ATOM 950 C CA . LYS A 1 122 ? -3.887 3.524 25.161 1.00 95.25 122 LYS A CA 1
ATOM 951 C C . LYS A 1 122 ? -4.848 2.408 24.733 1.00 95.25 122 LYS A C 1
ATOM 953 O O . LYS A 1 122 ? -6.043 2.652 24.633 1.00 95.25 122 LYS A O 1
ATOM 958 N N . LEU A 1 123 ? -4.375 1.171 24.535 1.00 95.19 123 LEU A N 1
ATOM 959 C CA . LEU A 1 123 ? -5.271 0.046 24.235 1.00 95.19 123 LEU A CA 1
ATOM 960 C C . LEU A 1 123 ? -6.252 -0.228 25.387 1.00 95.19 123 LEU A C 1
ATOM 962 O O . LEU A 1 123 ? -7.445 -0.379 25.135 1.00 95.19 123 LEU A O 1
ATOM 966 N N . LYS A 1 124 ? -5.778 -0.240 26.640 1.00 94.69 124 LYS A N 1
ATOM 967 C CA . LYS A 1 124 ? -6.632 -0.429 27.826 1.00 94.69 124 LYS A CA 1
ATOM 968 C C . LYS A 1 124 ? -7.615 0.740 27.993 1.00 94.69 124 LYS A C 1
ATOM 970 O O . LYS A 1 124 ? -8.777 0.514 28.320 1.00 94.69 124 LYS A O 1
ATOM 975 N N . GLU A 1 125 ? -7.194 1.970 27.689 1.00 93.69 125 GLU A N 1
ATOM 976 C CA . GLU A 1 125 ? -8.081 3.146 27.672 1.00 93.69 125 GLU A CA 1
ATOM 977 C C . GLU A 1 125 ? -9.194 3.009 26.616 1.00 93.69 125 GLU A C 1
ATOM 979 O O . GLU A 1 125 ? -10.372 3.191 26.925 1.00 93.69 125 GLU A O 1
ATOM 984 N N . LEU A 1 126 ? -8.856 2.611 25.385 1.00 93.50 126 LEU A N 1
ATOM 985 C CA . LEU A 1 126 ? -9.830 2.373 24.313 1.00 93.50 126 LEU A CA 1
ATOM 986 C C . LEU A 1 126 ? -10.783 1.213 24.645 1.00 93.50 126 LEU A C 1
ATOM 988 O O . LEU A 1 126 ? -11.973 1.306 24.362 1.00 93.50 126 LEU A O 1
ATOM 992 N N . GLN A 1 127 ? -10.282 0.152 25.283 1.00 93.12 127 GLN A N 1
ATOM 993 C CA . GLN A 1 127 ? -11.079 -0.997 25.733 1.00 93.12 127 GLN A CA 1
ATOM 994 C C . GLN A 1 127 ? -12.035 -0.676 26.892 1.00 93.12 127 GLN A C 1
ATOM 996 O O . GLN A 1 127 ? -12.994 -1.418 27.093 1.00 93.12 127 GLN A O 1
ATOM 1001 N N . SER A 1 128 ? -11.814 0.415 27.638 1.00 90.12 128 SER A N 1
ATOM 1002 C CA . SER A 1 128 ? -12.748 0.870 28.683 1.00 90.12 128 SER A CA 1
ATOM 1003 C C . SER A 1 128 ? -14.048 1.467 28.122 1.00 90.12 128 SER A C 1
ATOM 1005 O O . SER A 1 128 ? -15.043 1.577 28.839 1.00 90.12 128 SER A O 1
ATOM 1007 N N . LYS A 1 129 ? -14.052 1.838 26.835 1.00 89.06 129 LYS A N 1
ATOM 1008 C CA . LYS A 1 129 ? -15.195 2.419 26.121 1.00 89.06 129 LYS A CA 1
ATOM 1009 C C . LYS A 1 129 ? -15.943 1.302 25.373 1.00 89.06 129 LYS A C 1
ATOM 1011 O O . LYS A 1 129 ? -15.296 0.406 24.829 1.00 89.06 129 LYS A O 1
ATOM 1016 N N . PRO A 1 130 ? -17.286 1.318 25.308 1.00 86.88 130 PRO A N 1
ATOM 1017 C CA . PRO A 1 130 ? -18.035 0.294 24.583 1.00 86.88 130 PRO A CA 1
ATOM 1018 C C . PRO A 1 130 ? -17.741 0.366 23.077 1.00 86.88 130 PRO A C 1
ATOM 1020 O O . PRO A 1 130 ? -17.868 1.424 22.464 1.00 86.88 130 PRO A O 1
ATOM 1023 N N . PHE A 1 131 ? -17.383 -0.769 22.473 1.00 86.88 131 PHE A N 1
ATOM 1024 C CA . PHE A 1 131 ? -17.118 -0.888 21.038 1.00 86.88 131 PHE A CA 1
ATOM 1025 C C . PHE A 1 131 ? -17.931 -2.026 20.408 1.00 86.88 131 PHE A C 1
ATOM 1027 O O . PHE A 1 131 ? -18.078 -3.108 20.981 1.00 86.88 131 PHE A O 1
ATOM 1034 N N . VAL A 1 132 ? -18.451 -1.792 19.200 1.00 85.56 132 VAL A N 1
ATOM 1035 C CA . VAL A 1 132 ? -19.239 -2.782 18.453 1.00 85.56 132 VAL A CA 1
ATOM 1036 C C . VAL A 1 132 ? -18.309 -3.658 17.619 1.00 85.56 132 VAL A C 1
ATOM 1038 O O . VAL A 1 132 ? -17.604 -3.169 16.738 1.00 85.56 132 VAL A O 1
ATOM 1041 N N . LYS A 1 133 ? -18.347 -4.969 17.863 1.00 87.94 133 LYS A N 1
ATOM 1042 C CA . LYS A 1 133 ? -17.713 -5.973 16.999 1.00 87.94 133 LYS A CA 1
ATOM 1043 C C . LYS A 1 133 ? -18.641 -6.210 15.810 1.00 87.94 133 LYS A C 1
ATOM 1045 O O . LYS A 1 133 ? -19.777 -6.632 16.013 1.00 87.94 133 LYS A O 1
ATOM 1050 N N . LYS A 1 134 ? -18.191 -5.922 14.589 1.00 84.31 134 LYS A N 1
ATOM 1051 C CA . LYS A 1 134 ? -18.974 -6.163 13.365 1.00 84.31 134 LYS A CA 1
ATOM 1052 C C . LYS A 1 134 ? -18.527 -7.468 12.728 1.00 84.31 134 LYS A C 1
ATOM 1054 O O . LYS A 1 134 ? -17.337 -7.754 12.685 1.00 84.31 134 LYS A O 1
ATOM 1059 N N . ASP A 1 135 ? -19.454 -8.261 12.205 1.00 86.44 135 ASP A N 1
ATOM 1060 C CA . ASP A 1 135 ? -19.102 -9.549 11.598 1.00 86.44 135 ASP A CA 1
ATOM 1061 C C . ASP A 1 135 ? -18.680 -9.399 10.117 1.00 86.44 135 ASP A C 1
ATOM 1063 O O . ASP A 1 135 ? -19.148 -10.099 9.223 1.00 86.44 135 ASP A O 1
ATOM 1067 N N . THR A 1 136 ? -17.804 -8.421 9.860 1.00 92.81 136 THR A N 1
ATOM 1068 C CA . THR A 1 136 ? -17.401 -7.922 8.535 1.00 92.81 136 THR A CA 1
ATOM 1069 C C . THR A 1 136 ? -15.900 -7.628 8.482 1.00 92.81 136 THR A C 1
ATOM 1071 O O . THR A 1 136 ? -15.220 -7.575 9.509 1.00 92.81 136 THR A O 1
ATOM 1074 N N . ALA A 1 137 ? -15.369 -7.372 7.286 1.00 94.94 137 ALA A N 1
ATOM 1075 C CA . ALA A 1 137 ? -14.086 -6.690 7.139 1.00 94.94 137 ALA A CA 1
ATOM 1076 C C . ALA A 1 137 ? -14.127 -5.266 7.725 1.00 94.94 137 ALA A C 1
ATOM 1078 O O . ALA A 1 137 ? -15.199 -4.674 7.888 1.00 94.94 137 ALA A O 1
ATOM 1079 N N . THR A 1 138 ? -12.947 -4.728 8.028 1.00 95.69 138 THR A N 1
ATOM 1080 C CA . THR A 1 138 ? -12.730 -3.361 8.525 1.00 95.69 138 THR A CA 1
ATOM 1081 C C . THR A 1 138 ? -11.738 -2.641 7.616 1.00 95.69 138 THR A C 1
ATOM 1083 O O . THR A 1 138 ? -10.719 -3.219 7.238 1.00 95.69 138 THR A O 1
ATOM 1086 N N . PHE A 1 139 ? -12.046 -1.392 7.267 1.00 95.38 139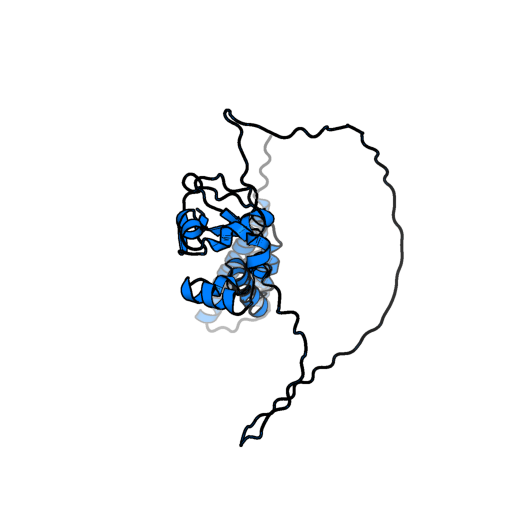 PHE A N 1
ATOM 1087 C CA . PHE A 1 139 ? -11.241 -0.538 6.392 1.00 95.38 139 PHE A CA 1
ATOM 1088 C C . PHE A 1 139 ? -10.582 0.570 7.215 1.00 95.38 139 PHE A C 1
ATOM 1090 O O . PHE A 1 139 ? -11.223 1.138 8.103 1.00 95.38 139 PHE A O 1
ATOM 1097 N N . TRP A 1 140 ? -9.321 0.878 6.924 1.00 95.38 140 TRP A N 1
ATOM 1098 C CA . TRP A 1 140 ? -8.504 1.796 7.719 1.00 95.38 140 TRP A CA 1
ATOM 1099 C C . TRP A 1 140 ? -8.002 2.979 6.877 1.00 95.38 140 TRP A C 1
ATOM 1101 O O . TRP A 1 140 ? -7.622 2.775 5.718 1.00 95.38 140 TRP A O 1
ATOM 1111 N N . PRO A 1 141 ? -7.995 4.207 7.428 1.00 92.94 141 PRO A N 1
ATOM 1112 C CA . PRO A 1 141 ? -7.449 5.388 6.769 1.00 92.94 141 PRO A CA 1
ATOM 1113 C C . PRO A 1 141 ? -5.915 5.363 6.784 1.00 92.94 141 PRO A C 1
ATOM 1115 O O . PRO A 1 141 ? -5.291 4.526 7.443 1.00 92.94 141 PRO A O 1
ATOM 1118 N N . SER A 1 142 ? -5.295 6.326 6.102 1.00 89.94 142 SER A N 1
ATOM 1119 C CA . SER A 1 142 ? -3.858 6.573 6.222 1.00 89.94 142 SER A CA 1
ATOM 1120 C C . SER A 1 142 ? -3.425 6.779 7.679 1.00 89.94 142 SER A C 1
ATOM 1122 O O . SER A 1 142 ? -4.171 7.275 8.528 1.00 89.94 142 SER A O 1
ATOM 1124 N N . ASN A 1 143 ? -2.183 6.393 7.974 1.00 90.00 143 ASN A N 1
ATOM 1125 C CA . ASN A 1 143 ? -1.505 6.644 9.248 1.00 90.00 143 ASN A CA 1
ATOM 1126 C C . ASN A 1 143 ? -2.208 6.055 10.491 1.00 90.00 143 ASN A C 1
ATOM 1128 O O . ASN A 1 143 ? -1.915 6.471 11.612 1.00 90.00 143 ASN A O 1
ATOM 1132 N N . TRP A 1 144 ? -3.113 5.079 10.353 1.00 94.75 144 TRP A N 1
ATOM 1133 C CA . TRP A 1 144 ? -3.772 4.455 11.511 1.00 94.75 144 TRP A CA 1
ATOM 1134 C C . TRP A 1 144 ? -2.788 3.666 12.405 1.00 94.75 144 TRP A C 1
ATOM 1136 O O . TRP A 1 144 ? -2.984 3.644 13.622 1.00 94.75 144 TRP A O 1
ATOM 1146 N N . ARG A 1 145 ? -1.690 3.118 11.842 1.00 95.81 145 ARG A N 1
ATOM 1147 C CA . ARG A 1 145 ? -0.584 2.480 12.597 1.00 95.81 145 ARG A CA 1
ATOM 1148 C C . ARG A 1 145 ? -0.026 3.398 13.688 1.00 95.81 145 ARG A C 1
ATOM 1150 O O . ARG A 1 145 ? 0.052 2.975 14.839 1.00 95.81 145 ARG A O 1
ATOM 1157 N N . SER A 1 146 ? 0.185 4.685 13.376 1.00 94.88 146 SER A N 1
ATOM 1158 C CA . SER A 1 146 ? 0.608 5.743 14.320 1.00 94.88 146 SER A CA 1
ATOM 1159 C C . SER A 1 146 ? -0.283 5.893 15.564 1.00 94.88 146 SER A C 1
ATOM 1161 O O . SER A 1 146 ? 0.034 6.634 16.497 1.00 94.88 146 SER A O 1
ATOM 1163 N N . LYS A 1 147 ? -1.472 5.275 15.557 1.00 95.62 147 LYS A N 1
ATOM 1164 C CA . LYS A 1 147 ? -2.459 5.340 16.634 1.00 95.62 147 LYS A CA 1
ATOM 1165 C C . LYS A 1 147 ? -2.522 4.058 17.466 1.00 95.62 147 LYS A C 1
ATOM 1167 O O . LYS A 1 147 ? -3.228 4.098 18.477 1.00 95.62 147 LYS A O 1
ATOM 1172 N N . LEU A 1 148 ? -1.801 2.993 17.108 1.00 96.62 148 LEU A N 1
ATOM 1173 C CA . LEU A 1 148 ? -1.610 1.814 17.956 1.00 96.62 148 LEU A CA 1
ATOM 1174 C C . LEU A 1 148 ? -0.845 2.164 19.246 1.00 96.62 148 LEU A C 1
ATOM 1176 O O . LEU A 1 148 ? -0.345 3.275 19.419 1.00 96.62 148 LEU A O 1
ATOM 1180 N N . CYS A 1 149 ? -0.809 1.229 20.194 1.00 97.19 149 CYS A N 1
ATOM 1181 C CA . CYS A 1 149 ? -0.151 1.414 21.483 1.00 97.19 149 CYS A CA 1
ATOM 1182 C C . CYS A 1 149 ? 1.148 0.612 21.511 1.00 97.19 149 CYS A C 1
ATOM 1184 O O . CYS A 1 149 ? 1.133 -0.593 21.291 1.00 97.19 149 CYS A O 1
ATOM 1186 N N . THR A 1 150 ? 2.259 1.277 21.805 1.00 97.00 150 THR A N 1
ATOM 1187 C CA . THR A 1 150 ? 3.614 0.709 21.762 1.00 97.00 150 THR A CA 1
ATOM 1188 C C . THR A 1 150 ? 4.206 0.456 23.153 1.00 97.00 150 THR A C 1
ATOM 1190 O O . THR A 1 150 ? 5.419 0.348 23.297 1.00 97.00 150 THR A O 1
ATOM 1193 N N . CYS A 1 151 ? 3.372 0.347 24.197 1.00 97.00 151 CYS A N 1
ATOM 1194 C CA . CYS A 1 151 ? 3.848 -0.107 25.507 1.00 97.00 151 CYS A CA 1
ATOM 1195 C C . CYS A 1 151 ? 4.168 -1.613 25.498 1.00 97.00 151 CYS A C 1
ATOM 1197 O O . CYS A 1 151 ? 3.659 -2.357 24.658 1.00 97.00 151 CYS A O 1
ATOM 1199 N N . GLU A 1 152 ? 4.976 -2.062 26.461 1.00 97.19 152 GLU A N 1
ATOM 1200 C CA . GLU A 1 152 ? 5.507 -3.432 26.544 1.00 97.19 152 GLU A CA 1
ATOM 1201 C C . GLU A 1 152 ? 4.418 -4.516 26.444 1.00 97.19 152 GLU A C 1
ATOM 1203 O O . GLU A 1 152 ? 4.542 -5.430 25.629 1.00 97.19 152 GLU A O 1
ATOM 1208 N N . ASP A 1 153 ? 3.307 -4.364 27.178 1.00 97.06 153 ASP A N 1
ATOM 1209 C CA . ASP A 1 153 ? 2.132 -5.249 27.098 1.00 97.06 153 ASP A CA 1
ATOM 1210 C C . ASP A 1 153 ? 1.592 -5.395 25.666 1.00 97.06 153 ASP A C 1
ATOM 1212 O O . ASP A 1 153 ? 1.241 -6.492 25.227 1.00 97.06 153 ASP A O 1
ATOM 1216 N N . CYS A 1 154 ? 1.487 -4.279 24.938 1.00 97.69 154 CYS A N 1
ATOM 1217 C CA . CYS A 1 154 ? 0.916 -4.260 23.594 1.00 97.69 154 CYS A CA 1
ATOM 1218 C C . CYS A 1 154 ? 1.897 -4.808 22.564 1.00 97.69 154 CYS A C 1
ATOM 1220 O O . CYS A 1 154 ? 1.487 -5.612 21.734 1.00 97.69 154 CYS A O 1
ATOM 1222 N N . LEU A 1 155 ? 3.181 -4.444 22.651 1.00 97.56 155 LEU A N 1
ATOM 1223 C CA . LEU A 1 155 ? 4.221 -5.003 21.786 1.00 97.56 155 LEU A CA 1
ATOM 1224 C C . LEU A 1 155 ? 4.306 -6.524 21.954 1.00 97.56 155 LEU A C 1
ATOM 1226 O O . LEU A 1 155 ? 4.244 -7.242 20.960 1.00 97.56 155 LEU A O 1
ATOM 1230 N N . LYS A 1 156 ? 4.326 -7.021 23.199 1.00 98.06 156 LYS A N 1
ATOM 1231 C CA . LYS A 1 156 ? 4.305 -8.459 23.505 1.00 98.06 156 LYS A CA 1
ATOM 1232 C C . LYS A 1 156 ? 3.071 -9.149 22.922 1.00 98.06 156 LYS A C 1
ATOM 1234 O O . LYS A 1 156 ? 3.211 -10.173 22.263 1.00 98.06 156 LYS A O 1
ATOM 1239 N N . MET A 1 157 ? 1.883 -8.566 23.092 1.00 98.19 157 MET A N 1
ATOM 1240 C CA . MET A 1 157 ? 0.643 -9.074 22.491 1.00 98.19 157 MET A CA 1
ATOM 1241 C C . MET A 1 157 ? 0.694 -9.068 20.950 1.00 98.19 157 MET A C 1
ATOM 1243 O O . MET A 1 157 ? 0.168 -9.985 20.324 1.00 98.19 157 MET A O 1
ATOM 1247 N N . TYR A 1 158 ? 1.319 -8.070 20.313 1.00 98.25 158 TYR A N 1
ATOM 1248 C CA . TYR A 1 158 ? 1.484 -8.042 18.855 1.00 98.25 158 TYR A CA 1
ATOM 1249 C C . TYR A 1 158 ? 2.467 -9.114 18.366 1.00 98.25 158 TYR A C 1
ATOM 1251 O O . TYR A 1 158 ? 2.208 -9.722 17.329 1.00 98.25 158 TYR A O 1
ATOM 1259 N N . SER A 1 159 ? 3.547 -9.389 19.105 1.00 98.00 159 SER A N 1
ATOM 1260 C CA . SER A 1 159 ? 4.467 -10.499 18.817 1.00 98.00 159 SER A CA 1
ATOM 1261 C C . SER A 1 159 ? 3.789 -11.863 19.008 1.00 98.00 159 SER A C 1
ATOM 1263 O O . SER A 1 159 ? 3.877 -12.710 18.126 1.00 98.00 159 SER A O 1
ATOM 1265 N N . GLU A 1 160 ? 3.047 -12.062 20.105 1.00 98.12 160 GLU A N 1
ATOM 1266 C CA . GLU A 1 160 ? 2.268 -13.287 20.384 1.00 98.12 160 GLU A CA 1
ATOM 1267 C C . GLU A 1 160 ? 1.153 -13.546 19.355 1.00 98.12 160 GLU A C 1
ATOM 1269 O O . GLU A 1 160 ? 0.744 -14.689 19.156 1.00 98.12 160 GLU A O 1
ATOM 1274 N N . LEU A 1 161 ? 0.664 -12.495 18.691 1.00 97.81 161 LEU A N 1
ATOM 1275 C CA . LEU A 1 161 ? -0.309 -12.573 17.600 1.00 97.81 161 LEU A CA 1
ATOM 1276 C C . LEU A 1 161 ? 0.330 -12.528 16.202 1.00 97.81 161 LEU A C 1
ATOM 1278 O O . LEU A 1 161 ? -0.413 -12.478 15.223 1.00 97.81 161 LEU A O 1
ATOM 1282 N N . GLU A 1 162 ? 1.659 -12.548 16.072 1.00 97.75 162 GLU A N 1
ATOM 1283 C CA . GLU A 1 162 ? 2.368 -12.497 14.779 1.00 97.75 162 GLU A CA 1
ATOM 1284 C C . GLU A 1 162 ? 1.952 -11.282 13.911 1.00 97.75 162 GLU A C 1
ATOM 1286 O O . GLU A 1 162 ? 1.799 -11.382 12.697 1.00 97.75 162 GLU A O 1
ATOM 1291 N N . VAL A 1 163 ? 1.710 -10.124 14.542 1.00 97.69 163 VAL A N 1
ATOM 1292 C CA . VAL A 1 163 ? 1.289 -8.865 13.884 1.00 97.69 163 VAL A CA 1
ATOM 1293 C C . VAL A 1 163 ? 2.065 -7.630 14.359 1.00 97.69 163 VAL A C 1
ATOM 1295 O O . VAL A 1 163 ? 1.584 -6.502 14.265 1.00 97.69 163 VAL A O 1
ATOM 1298 N N . GLN A 1 164 ? 3.285 -7.817 14.865 1.00 97.12 164 GLN A N 1
ATOM 1299 C CA . GLN A 1 164 ? 4.162 -6.722 15.306 1.00 97.12 164 GLN A CA 1
ATOM 1300 C C . GLN A 1 164 ? 4.482 -5.711 14.186 1.00 97.12 164 GLN A C 1
ATOM 1302 O O . GLN A 1 164 ? 4.628 -4.519 14.461 1.00 97.12 164 GLN A O 1
ATOM 1307 N N . PHE A 1 165 ? 4.487 -6.164 12.929 1.00 96.12 165 PHE A N 1
ATOM 1308 C CA . PHE A 1 165 ? 4.658 -5.330 11.736 1.00 96.12 165 PHE A CA 1
ATOM 1309 C C . PHE A 1 165 ? 3.590 -4.225 11.596 1.00 96.12 165 PHE A C 1
ATOM 1311 O O . PHE A 1 165 ? 3.864 -3.166 11.042 1.00 96.12 165 PHE A O 1
ATOM 1318 N N . LEU A 1 166 ? 2.404 -4.384 12.207 1.00 96.56 166 LEU A N 1
ATOM 1319 C CA . LEU A 1 166 ? 1.380 -3.330 12.246 1.00 96.56 166 LEU A CA 1
ATOM 1320 C C . LEU A 1 166 ? 1.838 -2.057 12.984 1.00 96.56 166 LEU A C 1
ATOM 1322 O O . LEU A 1 166 ? 1.153 -1.042 12.900 1.00 96.56 166 LEU A O 1
ATOM 1326 N N . THR A 1 167 ? 2.958 -2.085 13.713 1.00 95.56 167 THR A N 1
ATOM 1327 C CA . THR A 1 167 ? 3.555 -0.879 14.318 1.00 95.56 167 THR A CA 1
ATOM 1328 C C . THR A 1 167 ? 4.585 -0.166 13.436 1.00 95.56 167 THR A C 1
ATOM 1330 O O . THR A 1 167 ? 4.988 0.937 13.797 1.00 95.56 167 THR A O 1
ATOM 1333 N N . ASP A 1 168 ? 4.979 -0.732 12.290 1.00 94.50 168 ASP A N 1
ATOM 1334 C CA . ASP A 1 168 ? 5.927 -0.107 11.360 1.00 94.50 168 ASP A CA 1
ATOM 1335 C C . ASP A 1 168 ? 5.192 0.657 10.246 1.00 94.50 168 ASP A C 1
ATOM 1337 O O . ASP A 1 168 ? 4.396 0.093 9.496 1.00 94.50 168 ASP A O 1
ATOM 1341 N N . GLU A 1 169 ? 5.457 1.957 10.128 1.00 91.75 169 GLU A N 1
ATOM 1342 C CA . GLU A 1 169 ? 4.883 2.816 9.083 1.00 91.75 169 GLU A CA 1
ATOM 1343 C C . GLU A 1 169 ? 5.574 2.636 7.718 1.00 91.75 169 GLU A C 1
ATOM 1345 O O . GLU A 1 169 ? 4.993 2.988 6.688 1.00 91.75 169 GLU A O 1
ATOM 1350 N N . CYS A 1 170 ? 6.767 2.030 7.688 1.00 89.38 170 CYS A N 1
ATOM 1351 C CA . CYS A 1 170 ? 7.442 1.616 6.458 1.00 89.38 170 CYS A CA 1
ATOM 1352 C C . CYS A 1 170 ? 6.840 0.335 5.862 1.00 89.38 170 CYS A C 1
ATOM 1354 O O . CYS A 1 170 ? 6.918 0.145 4.650 1.00 89.38 170 CYS A O 1
ATOM 1356 N N . ASP A 1 171 ? 6.214 -0.520 6.677 1.00 91.00 171 ASP A N 1
ATOM 1357 C CA . ASP A 1 171 ? 5.574 -1.759 6.222 1.00 91.00 171 ASP A CA 1
ATOM 1358 C C . ASP A 1 171 ? 4.124 -1.506 5.779 1.00 91.00 171 ASP A C 1
ATOM 1360 O O . ASP A 1 171 ? 3.153 -2.007 6.349 1.00 91.00 171 ASP A O 1
ATOM 1364 N N . THR A 1 172 ? 3.966 -0.646 4.771 1.00 91.06 172 THR A N 1
ATOM 1365 C CA . THR A 1 172 ? 2.686 -0.381 4.098 1.00 91.06 172 THR A CA 1
ATOM 1366 C C . THR A 1 172 ? 2.870 -0.492 2.591 1.00 91.06 172 THR A C 1
ATOM 1368 O O . THR A 1 172 ? 3.916 -0.113 2.063 1.00 91.06 172 THR A O 1
ATOM 1371 N N . VAL A 1 173 ? 1.843 -0.954 1.867 1.00 86.81 173 VAL A N 1
ATOM 1372 C CA . VAL A 1 173 ? 1.895 -1.043 0.392 1.00 86.81 173 VAL A CA 1
ATOM 1373 C C . VAL A 1 173 ? 2.267 0.313 -0.220 1.00 86.81 173 VAL A C 1
ATOM 1375 O O . VAL A 1 173 ? 3.168 0.377 -1.049 1.00 86.81 173 VAL A O 1
ATOM 1378 N N . LEU A 1 174 ? 1.676 1.401 0.286 1.00 86.06 174 LEU A N 1
ATOM 1379 C CA . LEU A 1 174 ? 1.979 2.768 -0.143 1.00 86.06 174 LEU A CA 1
ATOM 1380 C C . LEU A 1 174 ? 3.441 3.175 0.122 1.00 86.06 174 LEU A C 1
ATOM 1382 O O . LEU A 1 174 ? 4.033 3.873 -0.695 1.00 86.06 174 LEU A O 1
ATOM 1386 N N . ALA A 1 175 ? 4.056 2.752 1.231 1.00 87.12 175 ALA A N 1
ATOM 1387 C CA . ALA A 1 175 ? 5.472 3.022 1.494 1.00 87.12 175 ALA A CA 1
ATOM 1388 C C . ALA A 1 175 ? 6.394 2.259 0.525 1.00 87.12 175 ALA A C 1
ATOM 1390 O O . ALA A 1 175 ? 7.362 2.837 0.026 1.00 87.12 175 ALA A O 1
ATOM 1391 N N . TYR A 1 176 ? 6.068 1.005 0.189 1.00 86.75 176 TYR A N 1
ATOM 1392 C CA . TYR A 1 176 ? 6.788 0.242 -0.838 1.00 86.75 176 TYR A CA 1
ATOM 1393 C C . TYR A 1 176 ? 6.604 0.824 -2.248 1.00 86.75 176 TYR A C 1
ATOM 1395 O O . TYR A 1 176 ? 7.584 0.934 -2.987 1.00 86.75 176 TYR A O 1
ATOM 1403 N N . GLU A 1 177 ? 5.389 1.240 -2.615 1.00 87.31 177 GLU A N 1
ATOM 1404 C CA . GLU A 1 177 ? 5.095 1.922 -3.884 1.00 87.31 177 GLU A CA 1
ATOM 1405 C C . GLU A 1 177 ? 5.868 3.243 -3.990 1.00 87.31 177 GLU A C 1
ATOM 1407 O O . GLU A 1 177 ? 6.605 3.448 -4.957 1.00 87.31 177 GLU A O 1
ATOM 1412 N N . ASN A 1 178 ? 5.785 4.092 -2.958 1.00 85.50 178 ASN A N 1
ATOM 1413 C CA . ASN A 1 178 ? 6.515 5.359 -2.886 1.00 85.50 178 ASN A CA 1
ATOM 1414 C C . ASN A 1 178 ? 8.027 5.146 -3.016 1.00 85.50 178 ASN A C 1
ATOM 1416 O O . ASN A 1 178 ? 8.669 5.854 -3.790 1.00 85.50 178 ASN A O 1
ATOM 1420 N N . LYS A 1 179 ? 8.593 4.143 -2.330 1.00 83.38 179 LYS A N 1
ATOM 1421 C CA . LYS A 1 179 ? 10.015 3.795 -2.450 1.00 83.38 179 LYS A CA 1
ATOM 1422 C C . LYS A 1 179 ? 10.381 3.355 -3.871 1.00 83.38 179 LYS A C 1
ATOM 1424 O O . LYS A 1 179 ? 11.343 3.851 -4.451 1.00 83.38 179 LYS A O 1
ATOM 1429 N N . GLY A 1 180 ? 9.564 2.492 -4.475 1.00 77.69 180 GLY A N 1
ATOM 1430 C CA . GLY A 1 180 ? 9.722 2.078 -5.871 1.00 77.69 180 GLY A CA 1
ATOM 1431 C C . GLY A 1 180 ? 9.674 3.247 -6.864 1.00 77.69 180 GLY A C 1
ATOM 1432 O O . GLY A 1 180 ? 10.291 3.163 -7.927 1.00 77.69 180 GLY A O 1
ATOM 1433 N N . THR A 1 181 ? 8.991 4.347 -6.526 1.00 72.81 181 THR A N 1
ATOM 1434 C CA . THR A 1 181 ? 9.019 5.593 -7.310 1.00 72.81 181 THR A CA 1
ATOM 1435 C C . THR A 1 181 ? 10.176 6.532 -6.956 1.00 72.81 181 THR A C 1
ATOM 1437 O O . THR A 1 181 ? 10.761 7.096 -7.876 1.00 72.81 181 THR A O 1
ATOM 1440 N N . SER A 1 182 ? 10.578 6.673 -5.686 1.00 65.38 182 SER A N 1
ATOM 1441 C CA . SER A 1 182 ? 11.697 7.549 -5.293 1.00 65.38 182 SER A CA 1
ATOM 1442 C C . SER A 1 182 ? 13.036 7.049 -5.821 1.00 65.38 182 SER A C 1
ATOM 1444 O O . SER A 1 182 ? 13.877 7.843 -6.244 1.00 65.38 182 SER A O 1
ATOM 1446 N N . ASP A 1 183 ? 13.216 5.730 -5.850 1.00 61.59 183 ASP A N 1
ATOM 1447 C CA . ASP A 1 183 ? 14.425 5.097 -6.372 1.00 61.59 183 ASP A CA 1
ATOM 1448 C C . ASP A 1 183 ? 14.501 5.302 -7.908 1.00 61.59 183 ASP A C 1
ATOM 1450 O O . ASP A 1 183 ? 15.568 5.566 -8.456 1.00 61.59 183 ASP A O 1
ATOM 1454 N N . GLN A 1 184 ? 13.353 5.337 -8.606 1.00 56.34 184 GLN A N 1
ATOM 1455 C CA . GLN A 1 184 ? 13.281 5.732 -10.023 1.00 56.34 184 GLN A CA 1
ATOM 1456 C C . GLN A 1 184 ? 13.517 7.234 -10.250 1.00 56.34 184 GLN A C 1
ATOM 1458 O O . GLN A 1 184 ? 14.248 7.594 -11.173 1.00 56.34 184 GLN A O 1
ATOM 1463 N N . GLU A 1 185 ? 12.937 8.120 -9.431 1.00 55.09 185 GLU A N 1
ATOM 1464 C CA . GLU A 1 185 ? 13.158 9.570 -9.549 1.00 55.09 185 GLU A CA 1
ATOM 1465 C C . GLU A 1 185 ? 14.620 9.963 -9.309 1.00 55.09 185 GLU A C 1
ATOM 1467 O O . GLU A 1 185 ? 15.113 10.900 -9.940 1.00 55.09 185 GLU A O 1
ATOM 1472 N N . THR A 1 186 ? 15.315 9.251 -8.417 1.00 56.31 186 THR A N 1
ATOM 1473 C CA . THR A 1 186 ? 16.721 9.518 -8.086 1.00 56.31 186 THR A CA 1
ATOM 1474 C C . THR A 1 186 ? 17.706 8.887 -9.070 1.00 56.31 186 THR A C 1
ATOM 1476 O O . THR A 1 186 ? 18.723 9.516 -9.361 1.00 56.31 186 THR A O 1
ATOM 1479 N N . GLU A 1 187 ? 17.419 7.714 -9.651 1.00 56.72 187 GLU A N 1
ATOM 1480 C CA . GLU A 1 187 ? 18.272 7.143 -10.706 1.00 56.72 187 GLU A CA 1
ATOM 1481 C C . GLU A 1 187 ? 18.025 7.748 -12.100 1.00 56.72 187 GLU A C 1
ATOM 1483 O O . GLU A 1 187 ? 18.985 7.924 -12.858 1.00 56.72 187 GLU A O 1
ATOM 1488 N N . ARG A 1 188 ? 16.770 8.043 -12.487 1.00 57.34 188 ARG A N 1
ATOM 1489 C CA . ARG A 1 188 ? 16.427 8.519 -13.844 1.00 57.34 188 ARG A CA 1
ATOM 1490 C C . ARG A 1 188 ? 15.176 9.405 -13.931 1.00 57.34 188 ARG A C 1
ATOM 1492 O O . ARG A 1 188 ? 14.136 8.980 -14.438 1.00 57.34 188 ARG A O 1
ATOM 1499 N N . ARG A 1 189 ? 15.353 10.711 -13.716 1.00 59.03 189 ARG A N 1
ATOM 1500 C CA . ARG A 1 189 ? 14.664 11.690 -14.578 1.00 59.03 189 ARG A CA 1
ATOM 1501 C C . ARG A 1 189 ? 15.371 11.768 -15.928 1.00 59.03 189 ARG A C 1
ATOM 1503 O O . ARG A 1 189 ? 16.302 12.547 -16.113 1.00 59.03 189 ARG A O 1
ATOM 1510 N N . ASP A 1 190 ? 14.957 10.910 -16.858 1.00 71.19 190 ASP A N 1
ATOM 1511 C CA . ASP A 1 190 ? 15.339 11.026 -18.267 1.00 71.19 190 ASP A CA 1
ATOM 1512 C C . ASP A 1 190 ? 14.573 12.213 -18.888 1.00 71.19 190 ASP A C 1
ATOM 1514 O O . ASP A 1 190 ? 13.346 12.130 -19.017 1.00 71.19 190 ASP A O 1
ATOM 1518 N N . PRO A 1 191 ? 15.248 13.303 -19.314 1.00 80.38 191 PRO A N 1
ATOM 1519 C CA . PRO A 1 191 ? 14.568 14.477 -19.858 1.00 80.38 191 PRO A CA 1
ATOM 1520 C C . PRO A 1 191 ? 13.746 14.176 -21.118 1.00 80.38 191 PRO A C 1
ATOM 1522 O O . PRO A 1 191 ? 12.807 14.913 -21.425 1.00 80.38 191 PRO A O 1
ATOM 1525 N N . LEU A 1 192 ? 14.064 13.099 -21.849 1.00 81.62 192 LEU A N 1
ATOM 1526 C CA . LEU A 1 192 ? 13.254 12.628 -22.972 1.00 81.62 192 LEU A CA 1
ATOM 1527 C C . LEU A 1 192 ? 11.912 12.067 -22.492 1.00 81.62 192 LEU A C 1
ATOM 1529 O O . LEU A 1 192 ? 10.887 12.346 -23.109 1.00 81.62 192 LEU A O 1
ATOM 1533 N N . MET A 1 193 ? 11.901 11.312 -21.393 1.00 82.81 193 MET A N 1
ATOM 1534 C CA . MET A 1 193 ? 10.683 10.717 -20.835 1.00 82.81 193 MET A CA 1
ATOM 1535 C C . MET A 1 193 ? 9.803 11.779 -20.170 1.00 82.81 193 MET A C 1
ATOM 1537 O O . MET A 1 193 ? 8.603 11.799 -20.430 1.00 82.81 193 MET A O 1
ATOM 1541 N N . ASP A 1 194 ? 10.387 12.726 -19.429 1.00 84.94 194 ASP A N 1
ATOM 1542 C CA . ASP A 1 194 ? 9.667 13.902 -18.908 1.00 84.94 194 ASP A CA 1
ATOM 1543 C C . ASP A 1 194 ? 9.019 14.702 -20.053 1.00 84.94 194 ASP A C 1
ATOM 1545 O O . ASP A 1 194 ? 7.829 15.027 -20.014 1.00 84.94 194 ASP A O 1
ATOM 1549 N N . THR A 1 195 ? 9.772 14.944 -21.134 1.00 86.06 195 THR A N 1
ATOM 1550 C CA . THR A 1 195 ? 9.266 15.624 -22.337 1.00 86.06 195 THR A CA 1
ATOM 1551 C C . THR A 1 195 ? 8.128 14.836 -22.993 1.00 86.06 195 THR A C 1
ATOM 1553 O O . THR A 1 195 ? 7.080 15.411 -23.288 1.00 86.06 195 THR A O 1
ATOM 1556 N N . LEU A 1 196 ? 8.284 13.523 -23.186 1.00 86.94 196 LEU A N 1
ATOM 1557 C CA . LEU A 1 196 ? 7.256 12.661 -23.781 1.00 86.94 196 LEU A CA 1
ATOM 1558 C C . LEU A 1 196 ? 5.993 12.570 -22.916 1.00 86.94 196 LEU A C 1
ATOM 1560 O O . LEU A 1 196 ? 4.898 12.491 -23.470 1.00 86.94 196 LEU A O 1
ATOM 1564 N N . ASN A 1 197 ? 6.120 12.594 -21.589 1.00 84.31 197 ASN A N 1
ATOM 1565 C CA . ASN A 1 197 ? 4.997 12.567 -20.647 1.00 84.31 197 ASN A CA 1
ATOM 1566 C C . ASN A 1 197 ? 4.268 13.919 -20.551 1.00 84.31 197 ASN A C 1
ATOM 1568 O O . ASN A 1 197 ? 3.079 13.946 -20.246 1.00 84.31 197 ASN A O 1
ATOM 1572 N N . SER A 1 198 ? 4.944 15.032 -20.862 1.00 88.44 198 SER A N 1
ATOM 1573 C CA . SER A 1 198 ? 4.320 16.363 -20.948 1.00 88.44 198 SER A CA 1
ATOM 1574 C C . SER A 1 198 ? 3.423 16.554 -22.185 1.00 88.44 198 SER A C 1
ATOM 1576 O O . SER A 1 198 ? 2.595 17.465 -22.224 1.00 88.44 198 SER A O 1
ATOM 1578 N N . MET A 1 199 ? 3.582 15.706 -23.207 1.00 88.56 199 MET A N 1
ATOM 1579 C CA . MET A 1 199 ? 2.848 15.777 -24.473 1.00 88.56 199 MET A CA 1
ATOM 1580 C C . MET A 1 199 ? 1.550 14.969 -24.439 1.00 88.56 199 MET A C 1
ATOM 1582 O O . MET A 1 199 ? 1.450 13.936 -23.779 1.00 88.56 199 MET A O 1
ATOM 1586 N N . ASN A 1 200 ? 0.550 15.383 -25.227 1.00 92.25 200 ASN A N 1
ATOM 1587 C CA . ASN A 1 200 ? -0.647 14.559 -25.388 1.00 92.25 200 ASN A CA 1
ATOM 1588 C C . ASN A 1 200 ? -0.320 13.261 -26.156 1.00 92.25 200 ASN A C 1
ATOM 1590 O O . ASN A 1 200 ? 0.621 13.208 -26.951 1.00 92.25 200 ASN A O 1
ATOM 1594 N N . ARG A 1 201 ? -1.118 12.204 -25.957 1.00 89.19 201 ARG A N 1
ATOM 1595 C CA . ARG A 1 201 ? -0.828 10.867 -26.508 1.00 89.19 201 ARG A CA 1
ATOM 1596 C C . ARG A 1 201 ? -0.707 10.825 -28.041 1.00 89.19 201 ARG A C 1
ATOM 1598 O O . ARG A 1 201 ? 0.008 9.967 -28.547 1.00 89.19 201 ARG A O 1
ATOM 1605 N N . VAL A 1 202 ? -1.356 11.732 -28.777 1.00 91.75 202 VAL A N 1
ATOM 1606 C CA . VAL A 1 202 ? -1.219 11.818 -30.244 1.00 91.75 202 VAL A CA 1
ATOM 1607 C C . VAL A 1 202 ? 0.148 12.397 -30.611 1.00 91.75 202 VAL A C 1
ATOM 1609 O O . VAL A 1 202 ? 0.882 11.767 -31.367 1.00 91.75 202 VAL A O 1
ATOM 1612 N N . GLN A 1 203 ? 0.531 13.526 -30.006 1.00 88.88 203 GLN A N 1
ATOM 1613 C CA . GLN A 1 203 ? 1.851 14.149 -30.187 1.00 88.88 203 GLN A CA 1
ATOM 1614 C C . GLN A 1 203 ? 2.993 13.206 -29.788 1.00 88.88 203 GLN A C 1
ATOM 1616 O O . GLN A 1 203 ? 3.986 13.098 -30.500 1.00 88.88 203 GLN A O 1
ATOM 1621 N N . GLN A 1 204 ? 2.833 12.492 -28.670 1.00 93.25 204 GLN A N 1
ATOM 1622 C CA . GLN A 1 204 ? 3.803 11.519 -28.173 1.00 93.25 204 GLN A CA 1
ATOM 1623 C C . GLN A 1 204 ? 4.036 10.387 -29.190 1.00 93.25 204 GLN A C 1
ATOM 1625 O O . GLN A 1 204 ? 5.179 10.030 -29.466 1.00 93.25 204 GLN A O 1
ATOM 1630 N N . VAL A 1 205 ? 2.966 9.842 -29.785 1.00 89.25 205 VAL A N 1
ATOM 1631 C CA . VAL A 1 205 ? 3.067 8.799 -30.821 1.00 89.25 205 VAL A CA 1
ATOM 1632 C C . VAL A 1 205 ? 3.653 9.357 -32.121 1.00 89.25 205 VAL A C 1
ATOM 1634 O O . VAL A 1 205 ? 4.547 8.730 -32.682 1.00 89.25 205 VAL A O 1
ATOM 1637 N N . GLU A 1 206 ? 3.218 10.537 -32.574 1.00 90.00 206 GLU A N 1
ATOM 1638 C CA . GLU A 1 206 ? 3.750 11.186 -33.782 1.00 90.00 206 GLU A CA 1
ATOM 1639 C C . GLU A 1 206 ? 5.261 11.440 -33.668 1.00 90.00 206 GLU A C 1
ATOM 1641 O O . GLU A 1 206 ? 6.015 11.069 -34.568 1.00 90.00 206 GLU A O 1
ATOM 1646 N N . LEU A 1 207 ? 5.721 11.982 -32.535 1.00 90.38 207 LEU A N 1
ATOM 1647 C CA . LEU A 1 207 ? 7.138 12.239 -32.269 1.00 90.38 207 LEU A CA 1
ATOM 1648 C C . LEU A 1 207 ? 7.969 10.947 -32.243 1.00 90.38 207 LEU A C 1
ATOM 1650 O O . LEU A 1 207 ? 9.057 10.910 -32.815 1.00 90.38 207 LEU A O 1
ATOM 1654 N N . ILE A 1 208 ? 7.456 9.877 -31.625 1.00 91.69 208 ILE A N 1
ATOM 1655 C CA . ILE A 1 208 ? 8.127 8.567 -31.595 1.00 91.69 208 ILE A CA 1
ATOM 1656 C C . ILE A 1 208 ? 8.195 7.950 -33.001 1.00 91.69 208 ILE A C 1
ATOM 1658 O O . ILE A 1 208 ? 9.232 7.397 -33.372 1.00 91.69 208 ILE A O 1
ATOM 1662 N N . CYS A 1 209 ? 7.134 8.045 -33.805 1.00 90.00 209 CYS A N 1
ATOM 1663 C CA . CYS A 1 209 ? 7.143 7.570 -35.190 1.00 90.00 209 CYS A CA 1
ATOM 1664 C C . CYS A 1 209 ? 8.152 8.349 -36.046 1.00 90.00 209 CYS A C 1
ATOM 1666 O O . CYS A 1 209 ? 9.022 7.743 -36.662 1.00 90.00 209 CYS A O 1
ATOM 1668 N N . GLU A 1 210 ? 8.101 9.679 -36.023 1.00 89.94 210 GLU A N 1
ATOM 1669 C CA . GLU A 1 210 ? 8.992 10.552 -36.799 1.00 89.94 210 GLU A CA 1
ATOM 1670 C C . GLU A 1 210 ? 10.468 10.427 -36.385 1.00 89.94 210 GLU A C 1
ATOM 1672 O O . GLU A 1 210 ? 11.356 10.470 -37.239 1.00 89.94 210 GLU A O 1
ATOM 1677 N N . TYR A 1 211 ? 10.749 10.196 -35.098 1.00 92.62 211 TYR A N 1
ATOM 1678 C CA . TYR A 1 211 ? 12.095 9.862 -34.624 1.00 92.62 211 TYR A CA 1
ATOM 1679 C C . TYR A 1 211 ? 12.586 8.517 -35.181 1.00 92.62 211 TYR A C 1
ATOM 1681 O O . TYR A 1 211 ? 13.742 8.409 -35.590 1.00 92.62 211 TYR A O 1
ATOM 1689 N N . ASN A 1 212 ? 11.729 7.492 -35.224 1.00 93.06 212 ASN A N 1
ATOM 1690 C CA . ASN A 1 212 ? 12.095 6.180 -35.765 1.00 93.06 212 ASN A CA 1
ATOM 1691 C C . ASN A 1 212 ? 12.266 6.201 -37.295 1.00 93.06 212 ASN A C 1
ATOM 1693 O O . ASN A 1 212 ? 13.215 5.588 -37.790 1.00 93.06 212 ASN A O 1
ATOM 1697 N N . ASP A 1 213 ? 11.432 6.945 -38.031 1.00 92.00 213 ASP A N 1
ATOM 1698 C CA . ASP A 1 213 ? 11.610 7.215 -39.469 1.00 92.00 213 ASP A CA 1
ATOM 1699 C C . ASP A 1 213 ? 12.973 7.887 -39.717 1.00 92.00 213 ASP A C 1
ATOM 1701 O O . ASP A 1 213 ? 13.792 7.369 -40.480 1.00 92.00 213 ASP A O 1
ATOM 1705 N N . LEU A 1 214 ? 13.268 8.989 -39.010 1.00 93.44 214 LEU A N 1
ATOM 1706 C CA . LEU A 1 214 ? 14.548 9.702 -39.109 1.00 93.44 214 LEU A CA 1
ATOM 1707 C C . LEU A 1 214 ? 15.740 8.795 -38.783 1.00 93.44 214 LEU A C 1
ATOM 1709 O O . LEU A 1 214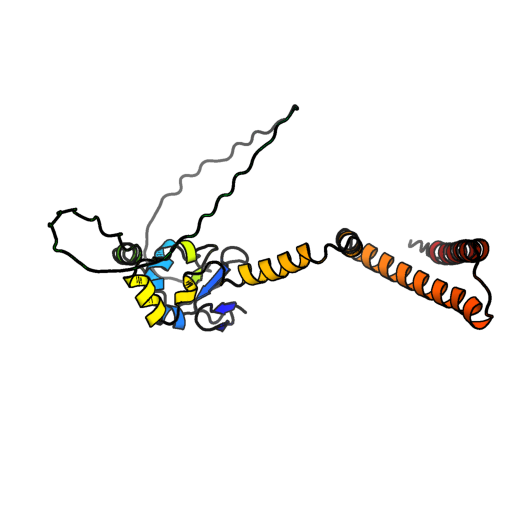 ? 16.719 8.770 -39.528 1.00 93.44 214 LEU A O 1
ATOM 1713 N N . LYS A 1 215 ? 15.664 8.039 -37.683 1.00 94.94 215 LYS A N 1
ATOM 1714 C CA . LYS A 1 215 ? 16.715 7.111 -37.249 1.00 94.94 215 LYS A CA 1
ATOM 1715 C C . LYS A 1 215 ? 16.983 6.039 -38.303 1.00 94.94 215 LYS A C 1
ATOM 1717 O O . LYS A 1 215 ? 18.146 5.741 -38.571 1.00 94.94 215 LYS A O 1
ATOM 1722 N N . THR A 1 216 ? 15.935 5.475 -38.898 1.00 94.50 216 THR A N 1
ATOM 1723 C CA . THR A 1 216 ? 16.050 4.420 -39.915 1.00 94.50 216 THR A CA 1
ATOM 1724 C C . THR A 1 216 ? 16.672 4.977 -41.191 1.00 94.50 216 THR A C 1
ATOM 1726 O O . THR A 1 216 ? 17.716 4.489 -41.622 1.00 94.50 216 THR A O 1
ATOM 1729 N N . GLU A 1 217 ? 16.116 6.063 -41.738 1.00 93.94 217 GLU A N 1
ATOM 1730 C CA . GLU A 1 217 ? 16.607 6.657 -42.987 1.00 93.94 217 GLU A CA 1
ATOM 1731 C C . GLU A 1 217 ? 18.033 7.215 -42.853 1.00 93.94 217 GLU A C 1
ATOM 1733 O O . GLU A 1 217 ? 18.827 7.075 -43.783 1.00 93.94 217 GLU A O 1
ATOM 1738 N N . LEU A 1 218 ? 18.400 7.786 -41.698 1.00 94.88 218 LEU A N 1
ATOM 1739 C CA . LEU A 1 218 ? 19.772 8.234 -41.430 1.00 94.88 218 LEU A CA 1
ATOM 1740 C C . LEU A 1 218 ? 20.742 7.049 -41.309 1.00 94.88 218 LEU A C 1
ATOM 1742 O O . LEU A 1 218 ? 21.851 7.112 -41.835 1.00 94.88 218 LEU A O 1
ATOM 1746 N N . THR A 1 219 ? 20.332 5.954 -40.661 1.00 94.88 219 THR A N 1
ATOM 1747 C CA . THR A 1 219 ? 21.162 4.740 -40.542 1.00 94.88 219 THR A CA 1
ATOM 1748 C C . THR A 1 219 ? 21.404 4.098 -41.911 1.00 94.88 219 THR A C 1
ATOM 1750 O O . THR A 1 219 ? 22.533 3.720 -42.221 1.00 94.88 219 THR A O 1
ATOM 1753 N N . ASP A 1 220 ? 20.374 4.010 -42.755 1.00 94.00 220 ASP A N 1
ATOM 1754 C CA . ASP A 1 220 ? 20.477 3.454 -44.110 1.00 94.00 220 ASP A CA 1
ATOM 1755 C C . ASP A 1 220 ? 21.223 4.383 -45.087 1.00 94.00 220 ASP A C 1
ATOM 1757 O O . ASP A 1 220 ? 21.880 3.899 -46.012 1.00 94.00 220 ASP A O 1
ATOM 1761 N N . TYR A 1 221 ? 21.179 5.704 -44.877 1.00 94.69 221 TYR A N 1
ATOM 1762 C CA . TYR A 1 221 ? 22.024 6.662 -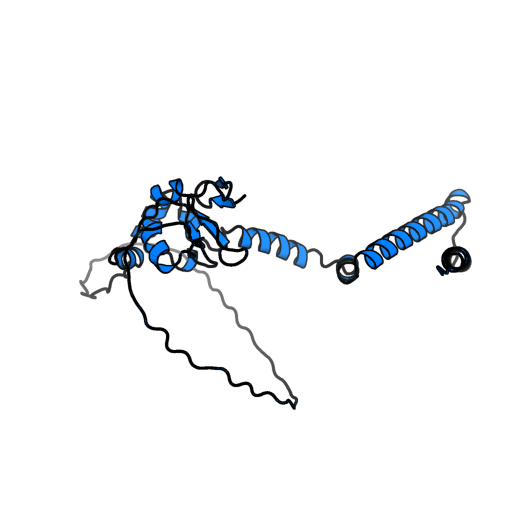45.597 1.00 94.69 221 TYR A CA 1
ATOM 1763 C C . TYR A 1 221 ? 23.503 6.489 -45.225 1.00 94.69 221 TYR A C 1
ATOM 1765 O O . TYR A 1 221 ? 24.343 6.307 -46.106 1.00 94.69 221 TYR A O 1
ATOM 1773 N N . LEU A 1 222 ? 23.816 6.473 -43.924 1.00 95.19 222 LEU A N 1
ATOM 1774 C CA . LEU A 1 222 ? 25.186 6.348 -43.417 1.00 95.19 222 LEU A CA 1
ATOM 1775 C C . LEU A 1 222 ? 25.822 4.983 -43.716 1.00 95.19 222 LEU A C 1
ATOM 1777 O O . LEU A 1 222 ? 27.038 4.921 -43.897 1.00 95.19 222 LEU A O 1
ATOM 1781 N N . ARG A 1 223 ? 25.033 3.903 -43.826 1.00 95.06 223 ARG A N 1
ATOM 1782 C CA . ARG A 1 223 ? 25.553 2.563 -44.158 1.00 95.06 223 ARG A CA 1
ATOM 1783 C C . ARG A 1 223 ? 26.342 2.551 -45.470 1.00 95.06 223 ARG A C 1
ATOM 1785 O O . ARG A 1 223 ? 27.395 1.933 -45.517 1.00 95.06 223 ARG A O 1
ATOM 1792 N N . ARG A 1 224 ? 25.909 3.317 -46.479 1.00 92.31 224 ARG A N 1
ATOM 1793 C CA . ARG A 1 224 ? 26.588 3.405 -47.788 1.00 92.31 224 ARG A CA 1
ATOM 1794 C C . ARG A 1 224 ? 28.046 3.846 -47.659 1.00 92.31 224 ARG A C 1
ATOM 1796 O O . ARG A 1 224 ? 28.916 3.270 -48.292 1.00 92.31 224 ARG A O 1
ATOM 1803 N N . PHE A 1 225 ? 28.318 4.809 -46.781 1.00 95.06 225 PHE A N 1
ATOM 1804 C CA . PHE A 1 225 ? 29.673 5.301 -46.528 1.00 95.06 225 PHE A CA 1
ATOM 1805 C C . PHE A 1 225 ? 30.539 4.250 -45.817 1.00 95.06 225 PHE A C 1
ATOM 1807 O O . PHE A 1 225 ? 31.730 4.142 -46.093 1.00 95.06 225 PHE A O 1
ATOM 1814 N N . ALA A 1 226 ? 29.941 3.431 -44.945 1.00 92.31 226 ALA A N 1
ATOM 1815 C CA . ALA A 1 226 ? 30.628 2.297 -44.328 1.00 92.31 226 ALA A CA 1
ATOM 1816 C C . ALA A 1 226 ? 30.920 1.173 -45.343 1.00 92.31 226 ALA A C 1
ATOM 1818 O O . ALA A 1 226 ? 32.024 0.632 -45.335 1.00 92.31 226 ALA A O 1
ATOM 1819 N N . ASP A 1 227 ? 29.972 0.871 -46.236 1.00 92.94 227 ASP A N 1
ATOM 1820 C CA . ASP A 1 227 ? 30.115 -0.138 -47.297 1.00 92.94 227 ASP A CA 1
ATOM 1821 C C . ASP A 1 227 ? 31.151 0.287 -48.364 1.00 92.94 227 ASP A C 1
ATOM 1823 O O . ASP A 1 227 ? 31.928 -0.535 -48.848 1.00 92.94 227 ASP A O 1
ATOM 1827 N N . GLU A 1 228 ? 31.197 1.579 -48.709 1.00 92.25 228 GLU A N 1
ATOM 1828 C CA . GLU A 1 228 ? 32.155 2.176 -49.656 1.00 92.25 228 GLU A CA 1
ATOM 1829 C C . GLU A 1 228 ? 33.520 2.519 -49.020 1.00 92.25 228 GLU A C 1
ATOM 1831 O O . GLU A 1 228 ? 34.466 2.863 -49.731 1.00 92.25 228 GLU A O 1
ATOM 1836 N N . GLY A 1 229 ? 33.642 2.449 -47.689 1.00 91.31 229 GLY A N 1
ATOM 1837 C CA . GLY A 1 229 ? 34.850 2.833 -46.947 1.00 91.31 229 GLY A CA 1
ATOM 1838 C C . GLY A 1 229 ? 35.161 4.338 -46.971 1.00 91.31 229 GLY A C 1
ATOM 1839 O O . GLY A 1 229 ? 36.318 4.733 -46.803 1.00 91.31 229 GLY A O 1
ATOM 1840 N N . THR A 1 230 ? 34.160 5.189 -47.207 1.00 92.62 230 THR A N 1
ATOM 1841 C CA . THR A 1 230 ? 34.309 6.641 -47.366 1.00 92.62 230 THR A CA 1
ATOM 1842 C C . THR A 1 230 ? 34.058 7.401 -46.059 1.00 92.62 230 THR A C 1
ATOM 1844 O O . THR A 1 230 ? 33.225 7.038 -45.231 1.00 92.62 230 THR A O 1
ATOM 1847 N N . VAL A 1 231 ? 34.802 8.492 -45.843 1.00 93.88 231 VAL A N 1
ATOM 1848 C CA . VAL A 1 231 ? 34.640 9.341 -44.650 1.00 93.88 231 VAL A CA 1
ATOM 1849 C C . VAL A 1 231 ? 33.502 10.337 -44.873 1.00 93.88 231 VAL A C 1
ATOM 1851 O O . VAL A 1 231 ? 33.607 11.204 -45.741 1.00 93.88 231 VAL A O 1
ATOM 1854 N N . VAL A 1 232 ? 32.456 10.226 -44.050 1.00 95.62 232 VAL A N 1
ATOM 1855 C CA . VAL A 1 232 ? 31.297 11.134 -44.009 1.00 95.62 232 VAL A CA 1
ATOM 1856 C C . VAL A 1 232 ? 31.736 12.562 -43.668 1.00 95.62 232 VAL A C 1
ATOM 1858 O O . VAL A 1 232 ? 32.483 12.782 -42.711 1.00 95.62 232 VAL A O 1
ATOM 1861 N N . LYS A 1 233 ? 31.241 13.543 -44.424 1.00 95.06 233 LYS A N 1
ATOM 18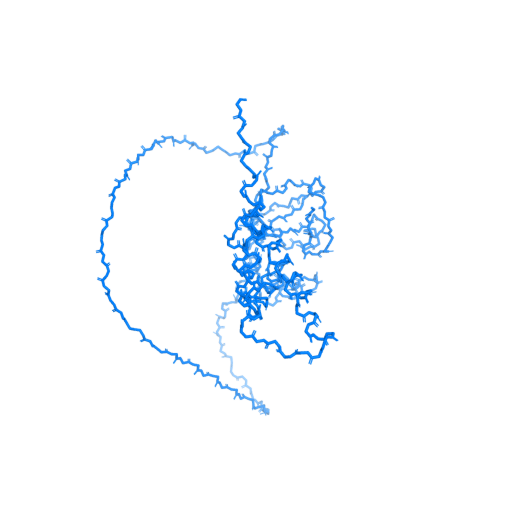62 C CA . LYS A 1 233 ? 31.521 14.976 -44.254 1.00 95.06 233 LYS A CA 1
ATOM 1863 C C . LYS A 1 233 ? 30.274 15.731 -43.786 1.00 95.06 233 LYS A C 1
ATOM 1865 O O . LYS A 1 233 ? 29.178 15.180 -43.690 1.00 95.06 233 LYS A O 1
ATOM 1870 N N . ARG A 1 234 ? 30.428 17.029 -43.502 1.00 95.06 234 ARG A N 1
ATOM 1871 C CA . ARG A 1 234 ? 29.304 17.904 -43.114 1.00 95.06 234 ARG A CA 1
ATOM 1872 C C . ARG A 1 234 ? 28.279 18.015 -44.242 1.00 95.06 234 ARG A C 1
ATOM 1874 O O . ARG A 1 234 ? 27.079 18.028 -43.988 1.00 95.06 234 ARG A O 1
ATOM 1881 N N . GLU A 1 235 ? 28.772 18.101 -45.468 1.00 95.19 235 GLU A N 1
ATOM 1882 C CA . GLU A 1 235 ? 27.998 18.341 -46.681 1.00 95.19 235 GLU A CA 1
ATOM 1883 C C . GLU A 1 235 ? 27.053 17.163 -46.973 1.00 95.19 235 GLU A C 1
ATOM 1885 O O . GLU A 1 235 ? 25.905 17.382 -47.351 1.00 95.19 235 GLU A O 1
ATOM 1890 N N . ASP A 1 236 ? 27.492 15.933 -46.688 1.00 93.31 236 ASP A N 1
ATOM 1891 C CA . ASP A 1 236 ? 26.696 14.706 -46.823 1.00 93.31 236 ASP A CA 1
ATOM 1892 C C . ASP A 1 236 ? 25.513 14.695 -45.835 1.00 93.31 236 ASP A C 1
ATOM 1894 O O . ASP A 1 236 ? 24.357 14.494 -46.213 1.00 93.31 236 ASP A O 1
ATOM 1898 N N . ILE A 1 237 ? 25.783 15.004 -44.559 1.00 94.25 237 ILE A N 1
ATOM 1899 C CA . ILE A 1 237 ? 24.752 15.126 -43.515 1.00 94.25 237 ILE A CA 1
ATOM 1900 C C . ILE A 1 237 ? 23.753 16.238 -43.853 1.00 94.25 237 ILE A C 1
ATOM 1902 O O . ILE A 1 237 ? 22.545 16.067 -43.679 1.00 94.25 237 ILE A O 1
ATOM 1906 N N . GLN A 1 238 ? 24.235 17.377 -44.353 1.00 94.50 238 GLN A N 1
ATOM 1907 C CA . GLN A 1 238 ? 23.366 18.488 -44.725 1.00 94.50 238 GLN A CA 1
ATOM 1908 C C . GLN A 1 238 ? 22.482 18.137 -45.933 1.00 94.50 238 GLN A C 1
ATOM 1910 O O . GLN A 1 238 ? 21.270 18.351 -45.870 1.00 94.50 238 GLN A O 1
ATOM 1915 N N . HIS A 1 239 ? 23.040 17.504 -46.971 1.00 94.50 239 HIS A N 1
ATOM 1916 C CA . HIS A 1 239 ? 22.269 16.979 -48.101 1.00 94.50 239 HIS A CA 1
ATOM 1917 C C . HIS A 1 239 ? 21.196 15.979 -47.642 1.00 94.50 239 HIS A C 1
ATOM 1919 O O . HIS A 1 239 ? 20.052 16.061 -48.089 1.00 94.50 239 HIS A O 1
ATOM 1925 N N . PHE A 1 240 ? 21.522 15.061 -46.722 1.00 95.19 240 PHE A N 1
ATOM 1926 C CA . PHE A 1 240 ? 20.538 14.137 -46.148 1.00 95.19 240 PHE A CA 1
ATOM 1927 C C . PHE A 1 240 ? 19.356 14.879 -45.510 1.00 95.19 240 PHE A C 1
ATOM 1929 O O . PHE A 1 240 ? 18.206 14.558 -45.810 1.00 95.19 240 PHE A O 1
ATOM 1936 N N . PHE A 1 241 ? 19.604 15.888 -44.668 1.00 94.56 241 PHE A N 1
ATOM 1937 C CA . PHE A 1 241 ? 18.522 16.629 -44.011 1.00 94.56 241 PHE A CA 1
ATOM 1938 C C . PHE A 1 241 ? 17.700 17.485 -44.984 1.00 94.56 241 PHE A C 1
ATOM 1940 O O . PHE A 1 241 ? 16.480 17.580 -44.819 1.00 94.56 241 PHE A O 1
ATOM 1947 N N . GLU A 1 242 ? 18.321 18.072 -46.007 1.00 93.81 242 GLU A N 1
ATOM 1948 C CA . GLU A 1 242 ? 17.619 18.798 -47.072 1.00 93.81 242 GLU A CA 1
ATOM 1949 C C . GLU A 1 242 ? 16.713 17.854 -47.883 1.00 93.81 242 GLU A C 1
ATOM 1951 O O . GLU A 1 242 ? 15.526 18.146 -48.087 1.00 93.81 242 GLU A O 1
ATOM 1956 N N . GLU A 1 243 ? 17.213 16.673 -48.262 1.00 90.50 243 GLU A N 1
ATOM 1957 C CA . GLU A 1 243 ? 16.422 15.671 -48.977 1.00 90.50 243 GLU A CA 1
ATOM 1958 C C . GLU A 1 243 ? 15.288 15.114 -48.099 1.00 90.50 243 GLU A C 1
ATOM 1960 O O . GLU A 1 243 ? 14.133 15.096 -48.534 1.00 90.50 243 GLU A O 1
ATOM 1965 N N . PHE A 1 244 ? 15.574 14.739 -46.847 1.00 89.50 244 PHE A N 1
ATOM 1966 C CA . PHE A 1 244 ? 14.606 14.215 -45.874 1.00 89.50 244 PHE A CA 1
ATOM 1967 C C . PHE A 1 244 ? 13.474 15.216 -45.598 1.00 89.50 244 PHE A C 1
ATOM 1969 O O . PHE A 1 244 ? 12.294 14.856 -45.662 1.00 89.50 244 PHE A O 1
ATOM 1976 N N . GLN A 1 245 ? 13.791 16.503 -45.399 1.00 86.12 245 GLN A N 1
ATOM 1977 C CA . GLN A 1 245 ? 12.771 17.553 -45.292 1.00 86.12 245 GLN A CA 1
ATOM 1978 C C . GLN A 1 245 ? 11.934 17.678 -46.571 1.00 86.12 245 GLN A C 1
ATOM 1980 O O . GLN A 1 245 ? 10.716 17.863 -46.485 1.00 86.12 245 GLN A O 1
ATOM 1985 N N . SER A 1 246 ? 12.541 17.549 -47.755 1.00 86.50 246 SER A N 1
ATOM 1986 C CA . SER A 1 246 ? 11.799 17.566 -49.022 1.00 86.50 246 SER A CA 1
ATOM 1987 C C . SER A 1 246 ? 10.837 16.372 -49.140 1.00 86.50 246 SER A C 1
ATOM 1989 O O . SER A 1 246 ? 9.686 16.554 -49.555 1.00 86.50 246 SER A O 1
ATOM 1991 N N . ARG A 1 247 ? 11.254 15.173 -48.695 1.00 82.62 247 ARG A N 1
ATOM 1992 C CA . ARG A 1 247 ? 10.412 13.967 -48.627 1.00 82.62 247 ARG A CA 1
ATOM 1993 C C . ARG A 1 247 ? 9.251 14.176 -47.647 1.00 82.62 247 ARG A C 1
ATOM 1995 O O . ARG A 1 247 ? 8.100 13.962 -48.033 1.00 82.62 247 ARG A O 1
ATOM 2002 N N . LYS A 1 248 ? 9.507 14.686 -46.434 1.00 79.88 248 LYS A N 1
ATOM 2003 C CA . LYS A 1 248 ? 8.462 14.954 -45.425 1.00 79.88 248 LYS A CA 1
ATOM 2004 C C . LYS A 1 248 ? 7.442 16.001 -45.886 1.00 79.88 248 LYS A C 1
ATOM 2006 O O . LYS A 1 248 ? 6.243 15.738 -45.812 1.00 79.88 248 LYS A O 1
ATOM 2011 N N . ARG A 1 249 ? 7.880 17.136 -46.452 1.00 76.31 249 ARG A N 1
ATOM 2012 C CA . ARG A 1 249 ? 6.974 18.178 -46.994 1.00 76.31 249 ARG A CA 1
ATOM 2013 C C . ARG A 1 249 ? 6.052 17.643 -48.099 1.00 76.31 249 ARG A C 1
ATOM 2015 O O . ARG A 1 249 ? 4.903 18.063 -48.185 1.00 76.31 249 ARG A O 1
ATOM 2022 N N . ARG A 1 250 ? 6.521 16.697 -48.925 1.00 71.31 250 ARG A N 1
ATOM 2023 C CA . ARG A 1 250 ? 5.690 16.026 -49.948 1.00 71.31 250 ARG A CA 1
ATOM 2024 C C . ARG A 1 250 ? 4.666 15.051 -49.353 1.00 71.31 250 ARG A C 1
ATOM 2026 O O . ARG A 1 250 ? 3.615 14.870 -49.960 1.00 71.31 250 ARG A O 1
ATOM 2033 N N . ARG A 1 251 ? 4.949 14.437 -48.194 1.00 69.31 251 ARG A N 1
ATOM 2034 C CA . ARG A 1 251 ? 3.995 13.577 -47.467 1.00 69.31 251 ARG A CA 1
ATOM 2035 C C . ARG A 1 251 ? 2.879 14.419 -46.830 1.00 69.31 251 ARG A C 1
ATOM 2037 O O . ARG A 1 251 ? 1.710 14.183 -47.121 1.00 69.31 251 ARG A O 1
ATOM 2044 N N . THR A 1 252 ? 3.220 15.439 -46.035 1.00 63.06 252 THR A N 1
ATOM 2045 C CA . THR A 1 252 ? 2.225 16.252 -45.301 1.00 63.06 252 THR A CA 1
ATOM 2046 C C . THR A 1 252 ? 1.335 17.094 -46.217 1.00 63.06 252 THR A C 1
ATOM 2048 O O . THR A 1 252 ? 0.122 17.140 -46.019 1.00 63.06 252 THR A O 1
ATOM 2051 N N . ASN A 1 253 ? 1.886 17.686 -47.283 1.00 56.75 253 ASN A N 1
ATOM 2052 C CA . ASN A 1 253 ? 1.120 18.510 -48.229 1.00 56.75 253 ASN A CA 1
ATOM 2053 C C . ASN A 1 253 ? 0.141 17.708 -49.120 1.00 56.75 253 ASN A C 1
ATOM 2055 O O . ASN A 1 253 ? -0.530 18.280 -49.974 1.00 56.75 253 ASN A O 1
ATOM 2059 N N . ARG A 1 254 ? 0.050 16.380 -48.946 1.00 53.91 254 ARG A N 1
ATOM 2060 C CA . ARG A 1 254 ? -0.911 15.509 -49.647 1.00 53.91 254 ARG A CA 1
ATOM 2061 C C . ARG A 1 254 ? -2.172 15.204 -48.822 1.00 53.91 254 ARG A C 1
ATOM 2063 O O . ARG A 1 254 ? -3.052 14.508 -49.313 1.00 53.91 254 ARG A O 1
ATOM 2070 N N . MET A 1 255 ? -2.264 15.709 -47.587 1.00 50.12 255 MET A N 1
ATOM 2071 C CA . MET A 1 255 ? -3.287 15.321 -46.602 1.00 50.12 255 MET A CA 1
ATOM 2072 C C . MET A 1 255 ? -4.434 16.342 -46.433 1.00 50.12 255 MET A C 1
ATOM 2074 O O . MET A 1 255 ? -5.135 16.324 -45.424 1.00 50.12 255 MET A O 1
ATOM 2078 N N . GLN A 1 256 ? -4.653 17.240 -47.403 1.00 48.91 256 GLN A N 1
ATOM 2079 C CA . GLN A 1 256 ? -5.786 18.181 -47.393 1.00 48.91 256 GLN A CA 1
ATOM 2080 C C . GLN A 1 256 ? -7.088 17.515 -47.869 1.00 48.91 256 GLN A C 1
ATOM 2082 O O . GLN A 1 256 ? -7.575 17.767 -48.972 1.00 48.91 256 GLN A O 1
ATOM 2087 N N . TYR A 1 257 ? -7.673 16.669 -47.020 1.00 51.66 257 TYR A N 1
ATOM 2088 C CA . TYR A 1 257 ? -9.033 16.169 -47.220 1.00 51.66 257 TYR A CA 1
ATOM 2089 C C . TYR A 1 257 ? -10.057 17.242 -46.831 1.00 51.66 257 TYR A C 1
ATOM 2091 O O . TYR A 1 257 ? -10.456 17.354 -45.674 1.00 51.66 257 TYR A O 1
ATOM 2099 N N . TYR A 1 258 ? -10.501 18.024 -47.816 1.00 49.69 258 TYR A N 1
ATOM 2100 C CA . TYR A 1 258 ? -11.731 18.804 -47.694 1.00 49.69 258 TYR A CA 1
ATOM 2101 C C . TYR A 1 258 ? -12.932 17.850 -47.695 1.00 49.69 258 TYR A C 1
ATOM 2103 O O . TYR A 1 258 ? -13.320 17.347 -48.749 1.00 49.69 258 TYR A O 1
ATOM 2111 N N . CYS A 1 259 ? -13.536 17.622 -46.529 1.00 43.00 259 CYS A N 1
ATOM 2112 C CA . CYS A 1 259 ? -14.922 17.163 -46.470 1.00 43.00 259 CYS A CA 1
ATOM 2113 C C . CYS A 1 259 ? -15.863 18.350 -46.717 1.00 43.00 259 CYS A C 1
ATOM 2115 O O . CYS A 1 259 ? -15.609 19.465 -46.257 1.00 43.00 259 CYS A O 1
ATOM 2117 N N . SER A 1 260 ? -16.947 18.091 -47.443 1.00 44.06 260 SER A N 1
ATOM 2118 C CA . SER A 1 260 ? -18.111 18.966 -47.634 1.00 44.06 260 SER A CA 1
ATOM 2119 C C . SER A 1 260 ? -19.371 18.178 -47.295 1.00 44.06 260 SER A C 1
ATOM 2121 O O . SER A 1 260 ? -19.318 16.940 -47.476 1.00 44.06 260 SER A O 1
#

Radius of gyration: 33.63 Å; chains: 1; bounding box: 70×56×99 Å